Protein AF-A0A8J4CTU3-F1 (afdb_monomer_lite)

Sequence (259 aa):
MFVYSSIGSSSMHSTRTGPYVTRSFLEFQFVVDADYNRALLPLFALTTSITVGVEVAAVVLCSLMLASIMRVGKMYVSEQEEAEFMHQCHVFVSQYRPGHRPPAPVRTFAAYWAHRCEGEWSTAFRLFTIGVPCFFVNLALAGWIKFHQASTPTAASLVTCCMGIALMWNLYTHYKWGKYLLQDEAAEQDAGLRLTQPPVGLPFDWYLPQVGMLDVPLQRSLTANHAQRLSNAGRSQAPTIAHETEENGVDCSDTTDGD

Organism: NCBI:txid1737510

Secondary structure (DSSP, 8-state):
--SSTTTTTTHHHHHHHHHHHHHHHHH------TTS-TTHHHHHHHHHHHHHHHHHHHHHHHHHHHHHHHHHHTTTT-HHHHHHHHHHHHHHHHT--TTPPPPPPS--HHHHIIIIIHHHHHHHHHHHHHHHHHHHHHHHHHHHHHTTTSSSTHHHHHHHHHHHHHHHHHHHHHHHHHHHHHHHHHHHHHHHHHHTS-----TT-TTS--TT-S-TTHHHHHHHHHHHHHHHHTSS-----------------------

Foldseek 3Di:
DPPVVVVVPVVVVCVVCVVVVVVVVVVLPQPDDPPDDPVLVVVLVVLVVLLVVLVVVLVVLVVVLVVVCVVCVVVQDPVVLVVVLVVQQVVCVVVPDVPDAGDARDDDVVVVCVVPVLVSVLVSVVSVLVSLLSVLVSQLSSLCSVCVPPPDCVRSVVSNVVSVVVNVVSVVVCVVVVCVSPVVNVVVVVVLVVLLPDDDDDRPPSPRPPNDPPDPPVVCVVVVVVVVVVVVVVPDDDDDDDDDDDDDDDDDDDDDDDD

Structure (mmCIF, N/CA/C/O backbone):
data_AF-A0A8J4CTU3-F1
#
_entry.id   AF-A0A8J4CTU3-F1
#
loop_
_atom_site.group_PDB
_atom_site.id
_atom_site.type_symbol
_atom_site.label_atom_id
_atom_site.label_alt_id
_atom_site.label_comp_id
_atom_site.label_asym_id
_atom_site.label_entity_id
_atom_site.label_seq_id
_atom_site.pdbx_PDB_ins_code
_atom_site.Cartn_x
_atom_site.Cartn_y
_atom_site.Cartn_z
_atom_site.occupancy
_atom_site.B_iso_or_equiv
_atom_site.auth_seq_id
_atom_site.auth_comp_id
_atom_site.auth_asym_id
_atom_site.auth_atom_id
_atom_site.pdbx_PDB_model_num
ATOM 1 N N . MET A 1 1 ? -26.600 6.236 5.134 1.00 39.91 1 MET A N 1
ATOM 2 C CA . MET A 1 1 ? -27.396 5.662 4.020 1.00 39.91 1 MET A CA 1
ATOM 3 C C . MET A 1 1 ? -27.364 6.574 2.776 1.00 39.91 1 MET A C 1
ATOM 5 O O . MET A 1 1 ? -28.400 6.854 2.202 1.00 39.91 1 MET A O 1
ATOM 9 N N . PHE A 1 2 ? -26.177 7.032 2.342 1.00 33.25 2 PHE A N 1
ATOM 10 C CA . PHE A 1 2 ? -26.010 7.996 1.229 1.00 33.25 2 PHE A CA 1
ATOM 11 C C . PHE A 1 2 ? -25.006 7.539 0.146 1.00 33.25 2 PHE A C 1
ATOM 13 O O . PHE A 1 2 ? -24.705 8.281 -0.779 1.00 33.25 2 PHE A O 1
ATOM 20 N N . VAL A 1 3 ? -24.506 6.297 0.220 1.00 41.97 3 VAL A N 1
ATOM 21 C CA . VAL A 1 3 ? -23.444 5.789 -0.678 1.00 41.97 3 VAL A CA 1
ATOM 22 C C . VAL A 1 3 ? -23.995 5.010 -1.886 1.00 41.97 3 VAL A C 1
ATOM 24 O O . VAL A 1 3 ? -23.288 4.806 -2.864 1.00 41.97 3 VAL A O 1
ATOM 27 N N . TYR A 1 4 ? -25.280 4.637 -1.893 1.00 37.78 4 TYR A N 1
ATOM 28 C CA . TYR A 1 4 ? -25.848 3.833 -2.987 1.00 37.78 4 TYR A CA 1
ATOM 29 C C . TYR A 1 4 ? -26.397 4.647 -4.174 1.00 37.78 4 TYR A C 1
ATOM 31 O O . TYR A 1 4 ? -26.533 4.090 -5.259 1.00 37.78 4 TYR A O 1
ATOM 39 N N . SER A 1 5 ? -26.617 5.962 -4.036 1.00 39.28 5 SER A N 1
ATOM 40 C CA . SER A 1 5 ? -27.096 6.796 -5.159 1.00 39.28 5 SER A CA 1
ATOM 41 C C . SER A 1 5 ? -25.993 7.329 -6.081 1.00 39.28 5 SER A C 1
ATOM 43 O O . SER A 1 5 ? -26.305 7.807 -7.167 1.00 39.28 5 SER A O 1
ATOM 45 N N . SER A 1 6 ? -24.708 7.207 -5.720 1.00 40.47 6 SER A N 1
ATOM 46 C CA . SER A 1 6 ? -23.594 7.689 -6.565 1.00 40.47 6 SER A CA 1
ATOM 47 C C . SER A 1 6 ? -22.983 6.610 -7.479 1.00 40.47 6 SER A C 1
ATOM 49 O O . SER A 1 6 ? -22.109 6.891 -8.296 1.00 40.47 6 SER A O 1
ATOM 51 N N . ILE A 1 7 ? -23.472 5.367 -7.390 1.00 47.12 7 ILE A N 1
ATOM 52 C CA . ILE A 1 7 ? -23.058 4.255 -8.267 1.00 47.12 7 ILE A CA 1
ATOM 53 C C . ILE A 1 7 ? -23.883 4.229 -9.572 1.00 47.12 7 ILE A C 1
ATOM 55 O O . ILE A 1 7 ? -23.427 3.702 -10.584 1.00 47.12 7 ILE A O 1
ATOM 59 N N . GLY A 1 8 ? -25.060 4.868 -9.598 1.00 39.31 8 GLY A N 1
ATOM 60 C CA . GLY A 1 8 ? -25.939 4.890 -10.774 1.00 39.31 8 GLY A CA 1
ATOM 61 C C . GLY A 1 8 ? -25.514 5.856 -11.888 1.00 39.31 8 GLY A C 1
ATOM 62 O O . GLY A 1 8 ? -25.736 5.557 -13.057 1.00 39.31 8 GLY A O 1
ATOM 63 N N . SER A 1 9 ? -24.864 6.980 -11.558 1.00 40.19 9 SER A N 1
ATOM 64 C CA . SER A 1 9 ? -24.542 8.029 -12.548 1.00 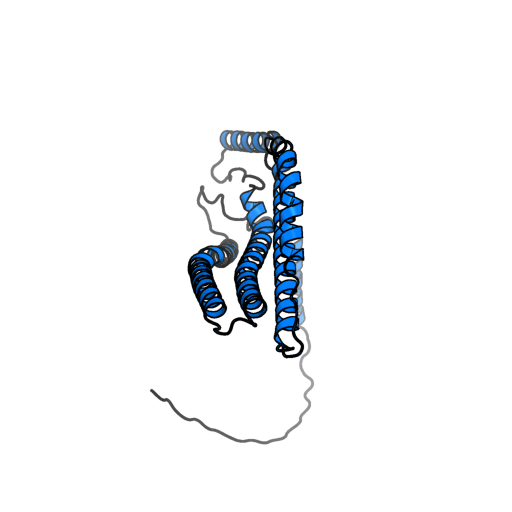40.19 9 SER A CA 1
ATOM 65 C C . SER A 1 9 ? -23.117 7.937 -13.118 1.00 40.19 9 SER A C 1
ATOM 67 O O . SER A 1 9 ? -22.860 8.363 -14.240 1.00 40.19 9 SER A O 1
ATOM 69 N N . SER A 1 10 ? -22.192 7.284 -12.407 1.00 45.03 10 SER A N 1
ATOM 70 C CA . SER A 1 10 ? -20.821 7.039 -12.895 1.00 45.03 10 SER A CA 1
ATOM 71 C C . SER A 1 10 ? -20.737 5.882 -13.903 1.00 45.03 10 SER A C 1
ATOM 73 O O . SER A 1 10 ? -19.763 5.761 -14.647 1.00 45.03 10 SER A O 1
ATOM 75 N N . SER A 1 11 ? -21.776 5.043 -13.980 1.00 45.59 11 SER A N 1
ATOM 76 C CA . SER A 1 11 ? -21.798 3.871 -14.863 1.00 45.59 11 SER A CA 1
ATOM 77 C C . SER A 1 11 ? -21.987 4.234 -16.345 1.00 45.59 11 SER A C 1
ATOM 79 O O . SER A 1 11 ? -21.526 3.504 -17.219 1.00 45.59 11 SER A O 1
ATOM 81 N N . MET A 1 12 ? -22.576 5.401 -16.651 1.00 45.34 12 MET A N 1
ATOM 82 C CA . MET A 1 12 ? -22.912 5.810 -18.027 1.00 45.34 12 MET A CA 1
ATOM 83 C C . MET A 1 12 ? -21.814 6.636 -18.731 1.00 45.34 12 MET A C 1
ATOM 85 O O . MET A 1 12 ? -21.913 6.933 -19.922 1.00 45.34 12 MET A O 1
ATOM 89 N N . HIS A 1 13 ? -20.734 6.987 -18.024 1.00 45.88 13 HIS A N 1
ATOM 90 C CA . HIS A 1 13 ? -19.495 7.514 -18.625 1.00 45.88 13 HIS A CA 1
ATOM 91 C C . HIS A 1 13 ? -18.320 6.534 -18.538 1.00 45.88 13 HIS A C 1
ATOM 93 O O . HIS A 1 13 ? -17.455 6.553 -19.413 1.00 45.88 13 HIS A O 1
ATOM 99 N N . SER A 1 14 ? -18.334 5.603 -17.579 1.00 47.44 14 SER A N 1
ATOM 100 C CA . SER A 1 14 ? -17.329 4.534 -17.482 1.00 47.44 14 SER A CA 1
ATOM 101 C C . SER A 1 14 ? -17.409 3.521 -18.642 1.00 47.44 14 SER A C 1
ATOM 103 O O . SER A 1 14 ? -16.397 2.972 -19.078 1.00 47.44 14 SER A O 1
ATOM 105 N N . THR A 1 15 ? -18.588 3.340 -19.252 1.00 52.47 15 THR A N 1
ATOM 106 C CA . THR A 1 15 ? -18.770 2.441 -20.412 1.00 52.47 15 THR A CA 1
ATOM 107 C C . THR A 1 15 ? -18.096 2.939 -21.689 1.00 52.47 15 THR A C 1
ATOM 109 O O . THR A 1 15 ? -17.874 2.150 -22.607 1.00 52.47 15 THR A O 1
ATOM 112 N N . ARG A 1 16 ? -17.757 4.232 -21.773 1.00 53.75 16 ARG A N 1
ATOM 113 C CA . ARG A 1 16 ? -17.101 4.792 -22.960 1.00 53.75 16 ARG A CA 1
ATOM 114 C C . ARG A 1 16 ? -15.584 4.788 -22.845 1.00 53.75 16 ARG A C 1
ATOM 116 O O . ARG A 1 16 ? -14.938 4.723 -23.878 1.00 53.75 16 ARG A O 1
ATOM 123 N N . THR A 1 17 ? -15.018 4.814 -21.639 1.00 53.56 17 THR A N 1
ATOM 124 C CA . THR A 1 17 ? -13.560 4.859 -21.430 1.00 53.56 17 THR A CA 1
ATOM 125 C C . THR A 1 17 ? -12.915 3.498 -21.187 1.00 53.56 17 THR A C 1
ATOM 127 O O . THR A 1 17 ? -11.755 3.312 -21.556 1.00 53.56 17 THR A O 1
ATOM 130 N N . GLY A 1 18 ? -13.671 2.525 -20.669 1.00 54.78 18 GLY A N 1
ATOM 131 C CA . GLY A 1 18 ? -13.213 1.145 -20.474 1.00 54.78 18 GLY A CA 1
ATOM 132 C C . GLY A 1 18 ? -12.531 0.489 -21.690 1.00 54.78 18 GLY A C 1
ATOM 133 O O . GLY A 1 18 ? -11.448 -0.072 -21.516 1.00 54.78 18 GLY A O 1
ATOM 134 N N . PRO A 1 19 ? -13.074 0.578 -22.925 1.00 61.19 19 PRO A N 1
ATOM 135 C CA . PRO A 1 19 ? -12.453 -0.075 -24.079 1.00 61.19 19 PRO A CA 1
ATOM 136 C C . PRO A 1 19 ? -11.172 0.615 -24.566 1.00 61.19 19 PRO A C 1
ATOM 138 O O . PRO A 1 19 ? -10.386 -0.012 -25.271 1.00 61.19 19 PRO A O 1
ATOM 141 N N . TYR A 1 20 ? -10.930 1.885 -24.218 1.00 61.38 20 TYR A N 1
ATOM 142 C CA . TYR A 1 20 ? -9.710 2.571 -24.653 1.00 61.38 20 TYR A CA 1
ATOM 143 C C . TYR A 1 20 ? -8.486 2.106 -23.864 1.00 61.38 20 TYR A C 1
ATOM 145 O O . TYR A 1 20 ? -7.424 1.955 -24.453 1.00 61.38 20 TYR A O 1
ATOM 153 N N . VAL A 1 21 ? -8.632 1.794 -22.571 1.00 56.25 21 VAL A N 1
ATOM 154 C CA . VAL A 1 21 ? -7.510 1.327 -21.735 1.00 56.25 21 VAL A CA 1
ATOM 155 C C . VAL A 1 21 ? -7.038 -0.061 -22.168 1.00 56.25 21 VAL A C 1
ATOM 157 O O . VAL A 1 21 ? -5.842 -0.279 -22.360 1.00 56.25 21 VAL A O 1
ATOM 160 N N . THR A 1 22 ? -7.966 -0.993 -22.388 1.00 57.94 22 THR A N 1
ATOM 161 C CA . THR A 1 22 ? -7.627 -2.333 -22.892 1.00 57.94 22 THR A CA 1
ATOM 162 C C . THR A 1 22 ? -7.068 -2.279 -24.310 1.00 57.94 22 THR A C 1
ATOM 164 O O . THR A 1 22 ? -6.125 -3.004 -24.620 1.00 57.94 22 THR A O 1
ATOM 167 N N . ARG A 1 23 ? -7.572 -1.374 -25.158 1.00 63.56 23 ARG A N 1
ATOM 168 C CA . ARG A 1 23 ? -7.029 -1.156 -26.503 1.00 63.56 23 ARG A CA 1
ATOM 169 C C . ARG A 1 23 ? -5.618 -0.566 -26.486 1.00 63.56 23 ARG A C 1
ATOM 171 O O . ARG A 1 23 ? -4.790 -1.029 -27.260 1.00 63.56 23 ARG A O 1
ATOM 178 N N . SER A 1 24 ? -5.311 0.374 -25.591 1.00 63.31 24 SER A N 1
ATOM 179 C CA . SER A 1 24 ? -3.948 0.903 -25.441 1.00 63.31 24 SER A CA 1
ATOM 180 C C . SER A 1 24 ? -2.958 -0.183 -25.021 1.00 63.31 24 SER A C 1
ATOM 182 O O . SER A 1 24 ? -1.854 -0.222 -25.551 1.00 63.31 24 SER A O 1
ATOM 184 N N . PHE A 1 25 ? -3.354 -1.106 -24.138 1.00 59.94 25 PHE A N 1
ATOM 185 C CA . PHE A 1 25 ? -2.521 -2.262 -23.783 1.00 59.94 25 PHE A CA 1
ATOM 186 C C . PHE A 1 25 ? -2.337 -3.246 -24.944 1.00 59.94 25 PHE A C 1
ATOM 188 O O . PHE A 1 25 ? -1.248 -3.783 -25.119 1.00 59.94 25 PHE A O 1
ATOM 195 N N . LEU A 1 26 ? -3.370 -3.461 -25.761 1.00 66.31 26 LEU A N 1
ATOM 196 C CA . LEU A 1 26 ? -3.277 -4.316 -26.949 1.00 66.31 26 LEU A CA 1
ATOM 197 C C . LEU A 1 26 ? -2.437 -3.689 -28.072 1.00 66.31 26 LEU A C 1
ATOM 199 O O . LEU A 1 26 ? -1.821 -4.423 -28.841 1.00 66.31 26 LEU A O 1
ATOM 203 N N . GLU A 1 27 ? -2.375 -2.358 -28.161 1.00 67.62 27 GLU A N 1
ATOM 204 C CA . GLU A 1 27 ? -1.497 -1.645 -29.101 1.00 67.62 27 GLU A CA 1
ATOM 205 C C . GLU A 1 27 ? -0.018 -1.658 -28.682 1.00 67.62 27 GLU A C 1
ATOM 207 O O . GLU A 1 27 ? 0.856 -1.417 -29.516 1.00 67.62 27 GLU A O 1
ATOM 212 N N . PHE A 1 28 ? 0.299 -2.044 -27.442 1.00 64.56 28 PHE A N 1
ATOM 213 C CA . PHE A 1 28 ? 1.658 -2.418 -27.033 1.00 64.56 28 PHE A CA 1
ATOM 214 C C . PHE A 1 28 ? 2.042 -3.819 -27.545 1.00 64.56 28 PHE A C 1
ATOM 216 O O . PHE A 1 28 ? 2.599 -4.637 -26.814 1.00 64.56 28 PHE A O 1
ATOM 223 N N . GLN A 1 29 ? 1.783 -4.118 -28.821 1.00 66.50 29 GLN A N 1
ATOM 224 C CA . GLN A 1 29 ? 2.404 -5.279 -29.450 1.00 66.50 29 GLN A CA 1
ATOM 225 C C . GLN A 1 29 ? 3.901 -5.010 -29.587 1.00 66.50 29 GLN A C 1
ATOM 227 O O . GLN A 1 29 ? 4.343 -4.172 -30.376 1.00 66.50 29 GLN A O 1
ATOM 232 N N . PHE A 1 30 ? 4.687 -5.702 -28.770 1.00 68.50 30 PHE A N 1
ATOM 233 C CA . PHE A 1 30 ? 6.133 -5.707 -28.889 1.00 68.50 30 PHE A CA 1
ATOM 234 C C . PHE A 1 30 ? 6.493 -6.473 -30.161 1.00 68.50 30 PHE A C 1
ATOM 236 O O . PHE A 1 30 ? 6.393 -7.697 -30.211 1.00 68.50 30 PHE A O 1
ATOM 243 N N . VAL A 1 31 ? 6.884 -5.746 -31.207 1.00 72.94 31 VAL A N 1
ATOM 244 C CA . VAL A 1 31 ? 7.556 -6.354 -32.355 1.00 72.94 31 VAL A CA 1
ATOM 245 C C . VAL A 1 31 ? 8.953 -6.729 -31.869 1.00 72.94 31 VAL A C 1
ATOM 247 O O . VAL A 1 31 ? 9.806 -5.864 -31.690 1.00 72.94 31 VAL A O 1
ATOM 250 N N . VAL A 1 32 ? 9.140 -8.005 -31.529 1.00 74.00 32 VAL A N 1
ATOM 251 C CA . VAL A 1 32 ? 10.411 -8.528 -31.017 1.00 74.00 32 VAL A CA 1
ATOM 252 C C . VAL A 1 32 ? 11.284 -8.915 -32.205 1.00 74.00 32 VAL A C 1
ATOM 254 O O . VAL A 1 32 ? 10.983 -9.881 -32.905 1.00 74.00 32 VAL A O 1
ATOM 257 N N . ASP A 1 33 ? 12.366 -8.171 -32.426 1.00 80.31 33 ASP A N 1
ATOM 258 C CA . ASP A 1 33 ? 13.394 -8.555 -33.394 1.00 80.31 33 ASP A CA 1
ATOM 259 C C . ASP A 1 33 ? 14.173 -9.790 -32.918 1.00 80.31 33 ASP A C 1
ATOM 261 O O . ASP A 1 33 ? 14.315 -10.042 -31.719 1.00 80.31 33 ASP A O 1
ATOM 265 N N . ALA A 1 34 ? 14.724 -10.553 -33.864 1.00 80.94 34 ALA A N 1
ATOM 266 C CA . ALA A 1 34 ? 15.467 -11.784 -33.580 1.00 80.94 34 ALA A CA 1
ATOM 267 C C . ALA A 1 34 ? 16.709 -11.573 -32.686 1.00 80.94 34 ALA A C 1
ATOM 269 O O . ALA A 1 34 ? 17.087 -12.486 -31.948 1.00 80.94 34 ALA A O 1
ATOM 270 N N . ASP A 1 35 ? 17.291 -10.369 -32.712 1.00 83.94 35 ASP A N 1
ATOM 271 C CA . ASP A 1 35 ? 18.483 -9.982 -31.944 1.00 83.94 35 ASP A CA 1
ATOM 272 C C . ASP A 1 35 ? 18.161 -9.398 -30.555 1.00 83.94 35 ASP A C 1
ATOM 274 O O . ASP A 1 35 ? 19.040 -8.886 -29.859 1.00 83.94 35 ASP A O 1
ATOM 278 N N . TYR A 1 36 ? 16.900 -9.463 -30.120 1.00 81.81 36 TYR A N 1
ATOM 279 C CA . TYR A 1 36 ? 16.494 -8.941 -28.820 1.00 81.81 36 TYR A CA 1
ATOM 280 C C . TYR A 1 36 ? 17.076 -9.765 -27.661 1.00 81.81 36 TYR A C 1
ATOM 282 O O . TYR A 1 36 ? 17.138 -10.999 -27.701 1.00 81.81 36 TYR A O 1
ATOM 290 N N . ASN A 1 37 ? 17.455 -9.090 -26.573 1.00 85.62 37 ASN A N 1
ATOM 291 C CA . ASN A 1 37 ? 17.941 -9.759 -25.370 1.00 85.62 37 ASN A CA 1
ATOM 292 C C . ASN A 1 37 ? 16.836 -10.642 -24.764 1.00 85.62 37 ASN A C 1
ATOM 294 O O . ASN A 1 37 ? 15.900 -10.167 -24.113 1.00 85.62 37 ASN A O 1
ATOM 298 N N . ARG A 1 38 ? 16.973 -11.957 -24.958 1.00 87.19 38 ARG A N 1
ATOM 299 C CA . ARG A 1 38 ? 15.983 -12.971 -24.565 1.00 87.19 38 ARG A CA 1
ATOM 300 C C . ARG A 1 38 ? 15.668 -12.981 -23.068 1.00 87.19 38 ARG A C 1
ATOM 302 O O . ARG A 1 38 ? 14.635 -13.522 -22.695 1.00 87.19 38 ARG A O 1
ATOM 309 N N . ALA A 1 39 ? 16.514 -12.391 -22.221 1.00 89.06 39 ALA A N 1
ATOM 310 C CA . ALA A 1 39 ? 16.295 -12.321 -20.777 1.00 89.06 39 ALA A CA 1
ATOM 311 C C . ALA A 1 39 ? 15.344 -11.186 -20.343 1.00 89.06 39 ALA A C 1
ATOM 313 O O . ALA A 1 39 ? 14.708 -11.294 -19.296 1.00 89.06 39 ALA A O 1
ATOM 314 N N . LEU A 1 40 ? 15.200 -10.117 -21.134 1.00 87.06 40 LEU A N 1
ATOM 315 C CA . LEU A 1 40 ? 14.390 -8.945 -20.764 1.00 87.06 40 LEU A CA 1
ATOM 316 C C . LEU A 1 40 ? 12.879 -9.218 -20.833 1.00 87.06 40 LEU A C 1
ATOM 318 O O . LEU A 1 40 ? 12.131 -8.777 -19.966 1.00 87.06 40 LEU A O 1
ATOM 322 N N . LEU A 1 41 ? 12.442 -10.000 -21.823 1.00 87.69 41 LEU A N 1
ATOM 323 C CA . LEU A 1 41 ? 11.047 -10.426 -21.996 1.00 87.69 41 LEU A CA 1
ATOM 324 C C . LEU A 1 41 ? 10.493 -11.240 -20.811 1.00 87.69 41 LEU A C 1
ATOM 326 O O . LEU A 1 41 ? 9.459 -10.846 -20.269 1.00 87.69 41 LEU A O 1
ATOM 330 N N . PRO A 1 42 ? 11.134 -12.344 -20.368 1.00 90.50 42 PRO A N 1
ATOM 331 C CA . PRO A 1 42 ? 10.641 -13.111 -19.229 1.00 90.50 42 PRO A CA 1
ATOM 332 C C . PRO A 1 42 ? 10.730 -12.312 -17.930 1.00 90.50 42 PRO A C 1
ATOM 334 O O . PRO A 1 42 ? 9.850 -12.448 -17.085 1.00 90.50 42 PRO A O 1
ATOM 337 N N . LEU A 1 43 ? 11.737 -11.444 -17.781 1.00 89.56 43 LEU A N 1
ATOM 338 C CA . LEU A 1 43 ? 11.858 -10.578 -16.613 1.00 89.56 43 LEU A CA 1
ATOM 339 C C . LEU A 1 43 ? 10.696 -9.580 -16.548 1.00 89.56 43 LEU A C 1
ATOM 341 O O . LEU A 1 43 ? 10.046 -9.492 -15.514 1.00 89.56 43 LEU A O 1
ATOM 345 N N . PHE A 1 44 ? 10.370 -8.913 -17.658 1.00 89.44 44 PHE A N 1
ATOM 346 C CA . PHE A 1 44 ? 9.219 -8.012 -17.749 1.00 89.44 44 PHE A CA 1
ATOM 347 C C . PHE A 1 44 ? 7.883 -8.725 -17.505 1.00 89.44 44 PHE A C 1
ATOM 349 O O . PHE A 1 44 ? 7.022 -8.213 -16.785 1.00 89.44 44 PHE A O 1
ATOM 356 N N . ALA A 1 45 ? 7.702 -9.922 -18.071 1.00 89.25 45 ALA A N 1
ATOM 357 C CA . ALA A 1 45 ? 6.503 -10.723 -17.842 1.00 89.25 45 ALA A CA 1
ATOM 358 C C . ALA A 1 45 ? 6.367 -11.124 -16.362 1.00 89.25 45 ALA A C 1
ATOM 360 O O . ALA A 1 45 ? 5.284 -11.008 -15.784 1.00 89.25 45 ALA A O 1
ATOM 361 N N . LEU A 1 46 ? 7.469 -11.536 -15.730 1.00 92.56 46 LEU A N 1
ATOM 362 C CA . LEU A 1 46 ? 7.513 -11.920 -14.321 1.00 92.56 46 LEU A CA 1
ATOM 363 C C . LEU A 1 46 ? 7.209 -10.732 -13.403 1.00 92.56 46 LEU A C 1
ATOM 365 O O . LEU A 1 46 ? 6.350 -10.842 -12.528 1.00 92.56 46 LEU A O 1
ATOM 369 N N . THR A 1 47 ? 7.844 -9.580 -13.619 1.00 89.81 47 THR A N 1
ATOM 370 C CA . THR A 1 47 ? 7.605 -8.381 -12.802 1.00 89.81 47 THR A CA 1
ATOM 371 C C . THR A 1 47 ? 6.186 -7.841 -12.987 1.00 89.81 47 THR A C 1
ATOM 373 O O . THR A 1 47 ? 5.559 -7.415 -12.012 1.00 89.81 47 THR A O 1
ATOM 376 N N . THR A 1 48 ? 5.629 -7.930 -14.199 1.00 90.62 48 THR A N 1
ATOM 377 C CA . THR A 1 48 ? 4.231 -7.568 -14.480 1.00 90.62 48 THR A CA 1
ATOM 378 C C . THR A 1 48 ? 3.269 -8.505 -13.758 1.00 90.62 48 THR A C 1
ATOM 380 O O . THR A 1 48 ? 2.356 -8.034 -13.082 1.00 90.62 48 THR A O 1
ATOM 383 N N . SER A 1 49 ? 3.503 -9.819 -13.822 1.00 91.94 49 SER A N 1
ATOM 384 C CA . SER A 1 49 ? 2.678 -10.809 -13.122 1.00 91.94 49 SER A CA 1
ATOM 385 C C . SER A 1 49 ? 2.695 -10.598 -11.609 1.00 91.94 49 SER A C 1
ATOM 387 O O . SER A 1 49 ? 1.642 -10.657 -10.978 1.00 91.94 49 SER A O 1
ATOM 389 N N . ILE A 1 50 ? 3.868 -10.331 -11.026 1.00 88.62 50 ILE A N 1
ATOM 390 C CA . ILE A 1 50 ? 3.996 -10.042 -9.592 1.00 88.62 50 ILE A CA 1
ATOM 391 C C . ILE A 1 50 ? 3.232 -8.767 -9.241 1.00 88.62 50 ILE A C 1
ATOM 393 O O . ILE A 1 50 ? 2.463 -8.765 -8.288 1.00 88.62 50 ILE A O 1
ATOM 397 N N . THR A 1 51 ? 3.395 -7.703 -10.028 1.00 90.00 51 THR A N 1
ATOM 398 C CA . THR A 1 51 ? 2.739 -6.413 -9.760 1.00 90.00 51 THR A CA 1
ATOM 399 C C . THR A 1 51 ? 1.226 -6.543 -9.814 1.00 90.00 51 THR A C 1
ATOM 401 O O . THR A 1 51 ? 0.550 -6.144 -8.875 1.00 90.00 51 THR A O 1
ATOM 404 N N . VAL A 1 52 ? 0.686 -7.169 -10.863 1.00 88.62 52 VAL A N 1
ATOM 405 C CA . VAL A 1 52 ? -0.759 -7.412 -10.974 1.00 88.62 52 VAL A CA 1
ATOM 406 C C . VAL A 1 52 ? -1.248 -8.291 -9.823 1.00 88.62 52 VAL A C 1
ATOM 408 O O . VAL A 1 52 ? -2.289 -7.999 -9.244 1.00 88.62 52 VAL A O 1
ATOM 411 N N . GLY A 1 53 ? -0.497 -9.330 -9.447 1.00 87.31 53 GLY A N 1
ATOM 412 C CA . GLY A 1 53 ? -0.841 -10.185 -8.311 1.00 87.31 53 GLY A CA 1
ATOM 413 C C . GLY A 1 53 ? -0.917 -9.419 -6.987 1.00 87.31 53 GLY A C 1
ATOM 414 O O . GLY A 1 53 ? -1.894 -9.563 -6.252 1.00 87.31 53 GLY A O 1
ATOM 415 N N . VAL A 1 54 ? 0.078 -8.574 -6.705 1.00 84.56 54 VAL A N 1
ATOM 416 C CA . VAL A 1 54 ? 0.142 -7.748 -5.487 1.00 84.56 54 VAL A CA 1
ATOM 417 C C . VAL A 1 54 ? -0.979 -6.706 -5.461 1.00 84.56 54 VAL A C 1
ATOM 419 O O . VAL A 1 54 ? -1.663 -6.580 -4.447 1.00 84.56 54 VAL A O 1
ATOM 422 N N . GLU A 1 55 ? -1.225 -6.010 -6.572 1.00 87.62 55 GLU A N 1
ATOM 423 C CA . GLU A 1 55 ? -2.291 -5.004 -6.683 1.00 87.62 55 GLU A CA 1
ATOM 424 C C . GLU A 1 55 ? -3.686 -5.629 -6.534 1.00 87.62 55 GLU A C 1
ATOM 426 O O . GLU A 1 55 ? -4.528 -5.120 -5.792 1.00 87.62 55 GLU A O 1
ATOM 431 N N . VAL A 1 56 ? -3.937 -6.779 -7.174 1.00 87.50 56 VAL A N 1
ATOM 432 C CA . VAL A 1 56 ? -5.208 -7.506 -7.026 1.00 87.50 56 VAL A CA 1
ATOM 433 C C . VAL A 1 56 ? -5.403 -7.959 -5.580 1.00 87.50 56 VAL A C 1
ATOM 435 O O . VAL A 1 56 ? -6.491 -7.778 -5.034 1.00 87.50 56 VAL A O 1
ATOM 438 N N . ALA A 1 57 ? -4.364 -8.493 -4.932 1.00 82.56 57 ALA A N 1
ATOM 439 C CA . ALA A 1 57 ? -4.434 -8.866 -3.521 1.00 82.56 57 ALA A CA 1
ATOM 440 C C . ALA A 1 57 ? -4.751 -7.653 -2.627 1.00 82.56 57 ALA A C 1
ATOM 442 O O . ALA A 1 57 ? -5.630 -7.743 -1.768 1.00 82.56 57 ALA A O 1
ATOM 443 N N . ALA A 1 58 ? -4.111 -6.504 -2.866 1.00 84.50 58 ALA A N 1
ATOM 444 C CA . ALA A 1 58 ? -4.368 -5.268 -2.129 1.00 84.50 58 ALA A CA 1
ATOM 445 C C . ALA A 1 58 ? -5.817 -4.774 -2.302 1.00 84.50 58 ALA A C 1
ATOM 447 O O . ALA A 1 58 ? -6.483 -4.450 -1.316 1.00 84.50 58 ALA A O 1
ATOM 448 N N . VAL A 1 59 ? -6.345 -4.775 -3.531 1.00 85.31 59 VAL A N 1
ATOM 449 C CA . VAL A 1 59 ? -7.739 -4.388 -3.818 1.00 85.31 59 VAL A CA 1
ATOM 450 C C . VAL A 1 59 ? -8.734 -5.340 -3.154 1.00 85.31 59 VAL A C 1
ATOM 452 O O . VAL A 1 59 ? -9.735 -4.883 -2.592 1.00 85.31 59 VAL A O 1
ATOM 455 N N . VAL A 1 60 ? -8.471 -6.650 -3.180 1.00 88.00 60 VAL A N 1
ATOM 456 C CA . VAL A 1 60 ? -9.319 -7.653 -2.519 1.00 88.00 60 VAL A CA 1
ATOM 457 C C . VAL A 1 60 ? -9.335 -7.433 -1.007 1.00 88.00 60 VAL A C 1
ATOM 459 O O . VAL A 1 60 ? -10.419 -7.348 -0.432 1.00 88.00 60 VAL A O 1
ATOM 462 N N . LEU A 1 61 ? -8.174 -7.265 -0.366 1.00 84.19 61 LEU A N 1
ATOM 463 C CA . LEU A 1 61 ? -8.087 -6.999 1.075 1.00 84.19 61 LEU A CA 1
ATOM 464 C C . LEU A 1 61 ? -8.801 -5.700 1.461 1.00 84.19 61 LEU A C 1
ATOM 466 O O . LEU A 1 61 ? -9.605 -5.689 2.392 1.00 84.19 61 LEU A O 1
ATOM 470 N N . CYS A 1 62 ? -8.587 -4.624 0.701 1.00 86.19 62 CYS A N 1
ATOM 471 C CA . CYS A 1 62 ? -9.264 -3.349 0.924 1.00 86.19 62 CYS A CA 1
ATOM 472 C C . CYS A 1 62 ? -10.791 -3.479 0.778 1.00 86.19 62 CYS A C 1
ATOM 474 O O . CYS A 1 62 ? -11.548 -2.948 1.591 1.00 86.19 62 CYS A O 1
ATOM 476 N N . SER A 1 63 ? -11.260 -4.254 -0.203 1.00 89.44 63 SER A N 1
ATOM 477 C CA . SER A 1 63 ? -12.689 -4.516 -0.410 1.00 89.44 63 SER A CA 1
ATOM 478 C C . SER A 1 63 ? -13.296 -5.353 0.716 1.00 89.44 63 SER A C 1
ATOM 480 O O . SER A 1 63 ? -14.398 -5.052 1.173 1.00 89.44 63 SER A O 1
ATOM 482 N N . LEU A 1 64 ? -12.587 -6.381 1.195 1.00 84.44 64 LEU A N 1
ATOM 483 C CA . LEU A 1 64 ? -13.015 -7.204 2.331 1.00 84.44 64 LEU A CA 1
ATOM 484 C C . LEU A 1 64 ? -13.062 -6.389 3.626 1.00 84.44 64 LEU A C 1
ATOM 486 O O . LEU A 1 64 ? -14.018 -6.519 4.391 1.00 84.44 64 LEU A O 1
ATOM 490 N N . MET A 1 65 ? -12.084 -5.508 3.839 1.00 85.62 65 MET A N 1
ATOM 491 C CA . MET A 1 65 ? -12.069 -4.573 4.958 1.00 85.62 65 MET A CA 1
ATOM 492 C C . MET A 1 65 ? -13.238 -3.586 4.867 1.00 85.62 65 MET A C 1
ATOM 494 O O . MET A 1 65 ? -13.981 -3.417 5.827 1.00 85.62 65 MET A O 1
ATOM 498 N N . LEU A 1 66 ? -13.485 -2.983 3.704 1.00 83.56 66 LEU A N 1
ATOM 499 C CA . LEU A 1 66 ? -14.636 -2.098 3.527 1.00 83.56 66 LEU A CA 1
ATOM 500 C C . LEU A 1 66 ? -15.960 -2.848 3.742 1.00 83.56 66 LEU A C 1
ATOM 502 O O . LEU A 1 66 ? -16.873 -2.323 4.377 1.00 83.56 66 LEU A O 1
ATOM 506 N N . ALA A 1 67 ? -16.068 -4.089 3.265 1.00 85.81 67 ALA A N 1
ATOM 507 C CA . ALA A 1 67 ? -17.237 -4.933 3.487 1.00 85.81 67 ALA A CA 1
ATOM 508 C C . ALA A 1 67 ? -17.426 -5.281 4.972 1.00 85.81 67 ALA A C 1
ATOM 510 O O . ALA A 1 67 ? -18.564 -5.287 5.448 1.00 85.81 67 ALA A O 1
ATOM 511 N N . SER A 1 68 ? -16.343 -5.530 5.714 1.00 84.12 68 SER A N 1
ATOM 512 C CA . SER A 1 68 ? -16.402 -5.782 7.155 1.00 84.12 68 SER A CA 1
ATOM 513 C C . SER A 1 68 ? -16.860 -4.527 7.902 1.00 84.12 68 SER A C 1
ATOM 515 O O . SER A 1 68 ? -17.838 -4.601 8.645 1.00 84.12 68 SER A O 1
ATOM 517 N N . ILE A 1 69 ? -16.283 -3.356 7.611 1.00 83.00 69 ILE A N 1
ATOM 518 C CA . ILE A 1 69 ? -16.713 -2.065 8.172 1.00 83.00 69 ILE A CA 1
ATOM 519 C C . ILE A 1 69 ? -18.179 -1.799 7.841 1.00 83.00 69 ILE A C 1
ATOM 521 O O . ILE A 1 69 ? -18.935 -1.395 8.710 1.00 83.00 69 ILE A O 1
ATOM 525 N N . MET A 1 70 ? -18.625 -2.045 6.610 1.00 84.44 70 MET A N 1
ATOM 526 C CA . MET A 1 70 ? -20.017 -1.812 6.211 1.00 84.44 70 MET A CA 1
ATOM 527 C C . MET A 1 70 ? -20.989 -2.792 6.874 1.00 84.44 70 MET A C 1
ATOM 529 O O . MET A 1 70 ? -22.124 -2.422 7.186 1.00 84.44 70 MET A O 1
ATOM 533 N N . ARG A 1 71 ? -20.576 -4.047 7.084 1.00 82.62 71 ARG A N 1
ATOM 534 C CA . ARG A 1 71 ? -21.394 -5.063 7.757 1.00 82.62 71 ARG A CA 1
ATOM 535 C C . ARG A 1 71 ? -21.529 -4.768 9.242 1.00 82.62 71 ARG A C 1
ATOM 537 O O . ARG A 1 71 ? -22.632 -4.869 9.770 1.00 82.62 71 ARG A O 1
ATOM 544 N N . VAL A 1 72 ? -20.435 -4.396 9.899 1.00 77.19 72 VAL A N 1
ATOM 545 C CA . VAL A 1 72 ? -20.439 -4.117 11.337 1.00 77.19 72 VAL A CA 1
ATOM 546 C C . VAL A 1 72 ? -20.878 -2.683 11.630 1.00 77.19 72 VAL A C 1
ATOM 548 O O . VAL A 1 72 ? -21.545 -2.450 12.620 1.00 77.19 72 VAL A O 1
ATOM 551 N N . GLY A 1 73 ? -20.652 -1.732 10.730 1.00 73.00 73 GLY A N 1
ATOM 552 C CA . GLY A 1 73 ? -21.160 -0.359 10.813 1.00 73.00 73 GLY A CA 1
ATOM 553 C C . GLY A 1 73 ? -22.687 -0.275 10.794 1.00 73.00 73 GLY A C 1
ATOM 554 O O . GLY A 1 73 ? -23.258 0.613 11.411 1.00 73.00 73 GLY A O 1
ATOM 555 N N . LYS A 1 74 ? -23.368 -1.243 10.162 1.00 69.38 74 LYS A N 1
ATOM 556 C CA . LYS A 1 74 ? -24.825 -1.414 10.310 1.00 69.38 74 LYS A CA 1
ATOM 557 C C . LYS A 1 74 ? -25.242 -1.877 11.710 1.00 69.38 74 LYS A C 1
ATOM 559 O O . LYS A 1 74 ? -26.401 -1.707 12.059 1.00 69.38 74 LYS A O 1
ATOM 564 N N . MET A 1 75 ? -24.329 -2.484 12.466 1.00 63.75 75 MET A N 1
ATOM 565 C CA . MET A 1 75 ? -24.551 -2.932 13.843 1.00 63.75 75 MET A CA 1
ATOM 566 C C . MET A 1 75 ? -24.070 -1.897 14.873 1.00 63.75 75 MET A C 1
ATOM 568 O O . MET A 1 75 ? -24.712 -1.761 15.899 1.00 63.75 75 MET A O 1
ATOM 572 N N . TYR A 1 76 ? -23.018 -1.118 14.581 1.00 59.66 76 TYR A N 1
ATOM 573 C CA . TYR A 1 76 ? -22.379 -0.183 15.525 1.00 59.66 76 TYR A CA 1
ATOM 574 C C . TYR A 1 76 ? -23.196 1.042 15.924 1.00 59.66 76 TYR A C 1
ATOM 576 O O . TYR A 1 76 ? -22.802 1.761 16.834 1.00 59.66 76 TYR A O 1
ATOM 584 N N . VAL A 1 77 ? -24.307 1.297 15.246 1.00 51.62 77 VAL A N 1
ATOM 585 C CA . VAL A 1 77 ? -25.252 2.340 15.634 1.00 51.62 77 VAL A CA 1
ATOM 586 C C . VAL A 1 77 ? -26.644 1.785 15.398 1.00 51.62 77 VAL A C 1
ATOM 588 O O . VAL A 1 77 ? -27.373 2.223 14.508 1.00 51.62 77 VAL A O 1
ATOM 591 N N . SER A 1 78 ? -27.016 0.755 16.155 1.00 62.94 78 SER A N 1
ATOM 592 C CA . SER A 1 78 ? -28.433 0.675 16.475 1.00 62.94 78 SER A CA 1
ATOM 593 C C . SER A 1 78 ? -28.684 1.770 17.513 1.00 62.94 78 SER A C 1
ATOM 595 O O . SER A 1 78 ? -28.032 1.788 18.554 1.00 62.94 78 SER A O 1
ATOM 597 N N . GLU A 1 79 ? -29.597 2.704 17.228 1.00 64.12 79 GLU A N 1
ATOM 598 C CA . GLU A 1 79 ? -30.049 3.717 18.206 1.00 64.12 79 GLU A CA 1
ATOM 599 C C . GLU A 1 79 ? -30.435 3.063 19.544 1.00 64.12 79 GLU A C 1
ATOM 601 O O . GLU A 1 79 ? -30.337 3.673 20.602 1.00 64.12 79 GLU A O 1
ATOM 606 N N . GLN A 1 80 ? -30.817 1.786 19.485 1.00 70.94 80 GLN A N 1
ATOM 607 C CA . GLN A 1 80 ? -31.123 0.935 20.617 1.00 70.94 80 GLN A CA 1
ATOM 608 C C . GLN A 1 80 ? -29.923 0.696 21.551 1.00 70.94 80 GLN A C 1
ATOM 610 O O . GLN A 1 80 ? -30.081 0.844 22.757 1.00 70.94 80 GLN A O 1
ATOM 615 N N . GLU A 1 81 ? -28.730 0.374 21.038 1.00 72.88 81 GLU A N 1
ATOM 616 C CA . GLU A 1 81 ? -27.534 0.152 21.875 1.00 72.88 81 GLU A CA 1
ATOM 617 C C . GLU A 1 81 ? -27.016 1.461 22.491 1.00 72.88 81 GLU A C 1
ATOM 619 O O . GLU A 1 81 ? -26.606 1.483 23.653 1.00 72.88 81 GLU A O 1
ATOM 624 N N . GLU A 1 82 ? -27.092 2.574 21.752 1.00 74.19 82 GLU A N 1
ATOM 625 C CA . GLU A 1 82 ? -26.774 3.900 22.295 1.00 74.19 82 GLU A CA 1
ATOM 626 C C . GLU A 1 82 ? -27.784 4.305 23.378 1.00 74.19 82 GLU A C 1
ATOM 628 O O . GLU A 1 82 ? -27.391 4.764 24.452 1.00 74.19 82 GLU A O 1
ATOM 633 N N . ALA A 1 83 ? -29.079 4.063 23.153 1.00 79.44 83 ALA A N 1
ATOM 634 C CA . ALA A 1 83 ? -30.123 4.312 24.141 1.00 79.44 83 ALA A CA 1
ATOM 635 C C . ALA A 1 83 ? -29.958 3.435 25.391 1.00 79.44 83 ALA A C 1
ATOM 637 O O . ALA A 1 83 ? -30.129 3.929 26.505 1.00 79.44 83 ALA A O 1
ATOM 638 N N . GLU A 1 84 ? -29.588 2.162 2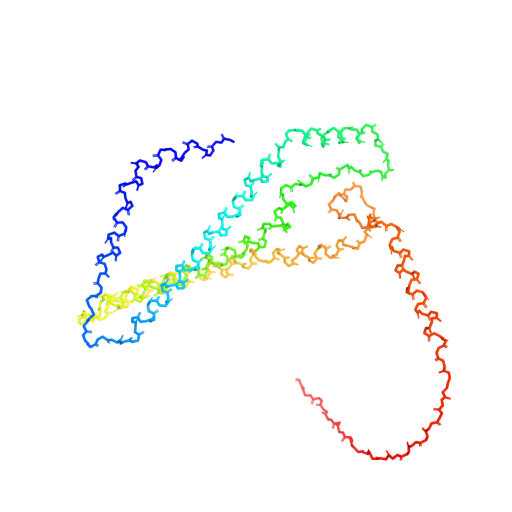5.236 1.00 82.00 84 GLU A N 1
ATOM 639 C CA . GLU A 1 84 ? -29.312 1.255 26.352 1.00 82.00 84 GLU A CA 1
ATOM 640 C C . GLU A 1 84 ? -28.082 1.695 27.148 1.00 82.00 84 GLU A C 1
ATOM 642 O O . GLU A 1 84 ? -28.131 1.723 28.380 1.00 82.00 84 GLU A O 1
ATOM 647 N N . PHE A 1 85 ? -27.009 2.121 26.480 1.00 82.12 85 PHE A N 1
ATOM 648 C CA . PHE A 1 85 ? -25.835 2.675 27.151 1.00 82.12 85 PHE A CA 1
ATOM 649 C C . PHE A 1 85 ? -26.155 3.980 27.894 1.00 82.12 85 PHE A C 1
ATOM 651 O O . PHE A 1 85 ? -25.788 4.138 29.062 1.00 82.12 85 PHE A O 1
ATOM 658 N N . MET A 1 86 ? -26.889 4.899 27.263 1.00 81.00 86 MET A N 1
ATOM 659 C CA . MET A 1 86 ? -27.330 6.150 27.887 1.00 81.00 86 MET A CA 1
ATOM 660 C C . MET A 1 86 ? -28.270 5.887 29.068 1.00 81.00 86 MET A C 1
ATOM 662 O O . MET A 1 86 ? -28.165 6.548 30.104 1.00 81.00 86 MET A O 1
ATOM 666 N N . HIS A 1 87 ? -29.139 4.879 28.964 1.00 87.25 87 HIS A N 1
ATOM 667 C CA . HIS A 1 87 ? -29.990 4.436 30.062 1.00 87.25 87 HIS A CA 1
ATOM 668 C C . HIS A 1 87 ? -29.163 3.873 31.222 1.00 87.25 87 HIS A C 1
ATOM 670 O O . HIS A 1 87 ? -29.374 4.271 32.367 1.00 87.25 87 HIS A O 1
ATOM 676 N N . GLN A 1 88 ? -28.178 3.013 30.949 1.00 85.44 88 GLN A N 1
ATOM 677 C CA . GLN A 1 88 ? -27.272 2.488 31.974 1.00 85.44 88 GLN A CA 1
ATOM 678 C C . GLN A 1 88 ? -26.465 3.604 32.646 1.00 85.44 88 GLN A C 1
ATOM 680 O O . GLN A 1 88 ? -26.329 3.599 33.869 1.00 85.44 88 GLN A O 1
ATOM 685 N N . CYS A 1 89 ? -25.982 4.592 31.885 1.00 85.12 89 CYS A N 1
ATOM 686 C CA . CYS A 1 89 ? -25.324 5.780 32.431 1.00 85.12 89 CYS A CA 1
ATOM 687 C C . CYS A 1 89 ? -26.260 6.565 33.357 1.00 85.12 89 CYS A C 1
ATOM 689 O O . CYS A 1 89 ? -25.867 6.947 34.458 1.00 85.12 89 CYS A O 1
ATOM 691 N N . HIS A 1 90 ? -27.513 6.769 32.947 1.00 88.81 90 HIS A N 1
ATOM 692 C CA . HIS A 1 90 ? -28.502 7.476 33.755 1.00 88.81 90 HIS A CA 1
ATOM 693 C C . HIS A 1 90 ? -28.828 6.723 35.055 1.00 88.81 90 HIS A C 1
ATOM 695 O O . HIS A 1 90 ? -28.835 7.314 36.138 1.00 88.81 90 HIS A O 1
ATOM 701 N N . VAL A 1 91 ? -29.045 5.405 34.973 1.00 91.56 91 VAL A N 1
ATOM 702 C CA . VAL A 1 91 ? -29.264 4.544 36.146 1.00 91.56 91 VAL A CA 1
ATOM 703 C C . VAL A 1 91 ? -28.055 4.603 37.076 1.00 91.56 91 VAL A C 1
ATOM 705 O O . VAL A 1 91 ? -28.224 4.810 38.278 1.00 91.56 91 VAL A O 1
ATOM 708 N N . PHE A 1 92 ? -26.843 4.518 36.530 1.00 89.62 92 PHE A N 1
ATOM 709 C CA . PHE A 1 92 ? -25.609 4.615 37.298 1.00 89.62 92 PHE A CA 1
ATOM 710 C C . PHE A 1 92 ? -25.488 5.942 38.054 1.00 89.62 92 PHE A C 1
ATOM 712 O O . PHE A 1 92 ? -25.211 5.925 39.250 1.00 89.62 92 PHE A O 1
ATOM 719 N N . VAL A 1 93 ? -25.743 7.078 37.398 1.00 89.06 93 VAL A N 1
ATOM 720 C CA . VAL A 1 93 ? -25.714 8.403 38.045 1.00 89.06 93 VAL A CA 1
ATOM 721 C C . VAL A 1 93 ? -26.745 8.481 39.171 1.00 89.06 93 VAL A C 1
ATOM 723 O O . VAL A 1 93 ? -26.431 8.962 40.259 1.00 89.06 93 VAL A O 1
ATOM 726 N N . SER A 1 94 ? -27.955 7.958 38.947 1.00 90.88 94 SER A N 1
ATOM 727 C CA . SER A 1 94 ? -29.020 7.969 39.958 1.00 90.88 94 SER A CA 1
ATOM 728 C C . SER A 1 94 ? -28.743 7.057 41.162 1.00 90.88 94 SER A C 1
ATOM 730 O O . SER A 1 94 ? -29.235 7.317 42.258 1.00 90.88 94 SER A O 1
ATOM 732 N N . GLN A 1 95 ? -27.946 6.003 40.973 1.00 91.75 95 GLN A N 1
ATOM 733 C CA . GLN A 1 95 ? -27.623 5.000 41.993 1.00 91.75 95 GLN A CA 1
ATOM 734 C C . GLN A 1 95 ? -26.157 5.063 42.440 1.00 91.75 95 GLN A C 1
ATOM 736 O O . GLN A 1 95 ? -25.654 4.115 43.049 1.00 91.75 95 GLN A O 1
ATOM 741 N N . TYR A 1 96 ? -25.460 6.161 42.139 1.00 87.62 96 TYR A N 1
ATOM 742 C CA . TYR A 1 96 ? -24.028 6.254 42.371 1.00 87.62 96 TYR A CA 1
ATOM 743 C C . TYR A 1 96 ? -23.697 6.087 43.855 1.00 87.62 96 TYR A C 1
ATOM 745 O O . TYR A 1 96 ? -24.211 6.789 44.728 1.00 87.62 96 TYR A O 1
ATOM 753 N N . ARG A 1 97 ? -22.783 5.157 44.133 1.00 84.38 97 ARG A N 1
ATOM 754 C CA . ARG A 1 97 ? -22.154 4.990 45.439 1.00 84.38 97 ARG A CA 1
ATOM 755 C C . ARG A 1 97 ? -20.646 5.137 45.283 1.00 84.38 97 ARG A C 1
ATOM 757 O O . ARG A 1 97 ? -20.101 4.622 44.305 1.00 84.38 97 ARG A O 1
ATOM 764 N N . PRO A 1 98 ? -19.957 5.776 46.243 1.00 84.75 98 PRO A N 1
ATOM 765 C CA . PRO A 1 98 ? -18.500 5.800 46.255 1.00 84.75 98 PRO A CA 1
ATOM 766 C C . PRO A 1 98 ? -17.938 4.377 46.107 1.00 84.75 98 PRO A C 1
ATOM 768 O O . PRO A 1 98 ? -18.260 3.498 46.904 1.00 84.75 98 PRO A O 1
ATOM 771 N N . GLY A 1 99 ? -17.152 4.144 45.052 1.00 78.88 99 GLY A N 1
ATOM 772 C CA . GLY A 1 99 ? -16.571 2.836 44.716 1.00 78.88 99 GLY A CA 1
ATOM 773 C C . GLY A 1 99 ? -17.256 2.071 43.574 1.00 78.88 99 GLY A C 1
ATOM 774 O O . GLY A 1 99 ? -16.659 1.136 43.046 1.00 78.88 99 GLY A O 1
ATOM 775 N N . HIS A 1 100 ? -18.458 2.467 43.138 1.00 74.56 100 HIS A N 1
ATOM 776 C CA . HIS A 1 100 ? -19.069 1.919 41.922 1.00 74.56 100 HIS A CA 1
ATOM 777 C C . HIS A 1 100 ? -18.424 2.526 40.664 1.00 74.56 100 HIS A C 1
ATOM 779 O O . HIS A 1 100 ? -18.178 3.731 40.607 1.00 74.56 100 HIS A O 1
ATOM 785 N N . ARG A 1 101 ? -18.165 1.697 39.642 1.00 70.88 101 ARG A N 1
ATOM 786 C CA . ARG A 1 101 ? -17.633 2.139 38.340 1.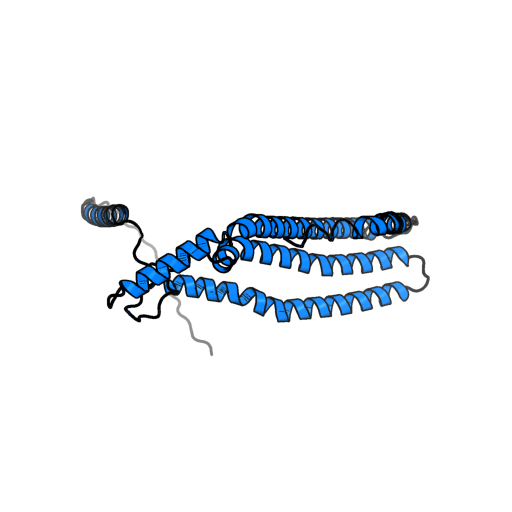00 70.88 101 ARG A CA 1
ATOM 787 C C . ARG A 1 101 ? -18.756 2.355 37.325 1.00 70.88 101 ARG A C 1
ATOM 789 O O . ARG A 1 101 ? -19.675 1.532 37.297 1.00 70.88 101 ARG A O 1
ATOM 796 N N . PRO A 1 102 ? -18.681 3.418 36.504 1.00 77.69 102 PRO A N 1
ATOM 797 C CA . PRO A 1 102 ? -19.670 3.658 35.464 1.00 77.69 102 PRO A CA 1
ATOM 798 C C . PRO A 1 102 ? -19.700 2.488 34.473 1.00 77.69 102 PRO A C 1
ATOM 800 O O . PRO A 1 102 ? -18.672 1.828 34.280 1.00 77.69 102 PRO A O 1
ATOM 803 N N . PRO A 1 103 ? -20.860 2.215 33.851 1.00 75.88 103 PRO A N 1
ATOM 804 C CA . PRO A 1 103 ? -20.942 1.243 32.770 1.00 75.88 103 PRO A CA 1
ATOM 805 C C . PRO A 1 103 ? -19.952 1.643 31.672 1.00 75.88 103 PRO A C 1
ATOM 807 O O . PRO A 1 103 ? -19.936 2.788 31.222 1.00 75.88 103 PRO A O 1
ATOM 810 N N . ALA A 1 104 ? -19.083 0.713 31.281 1.00 68.94 104 ALA A N 1
ATOM 811 C CA . ALA A 1 104 ? -18.152 0.936 30.185 1.00 68.94 104 ALA A CA 1
ATOM 812 C C . ALA A 1 104 ? -18.907 0.801 28.853 1.00 68.94 104 ALA A C 1
ATOM 814 O O . ALA A 1 104 ? -19.729 -0.111 28.724 1.00 68.94 104 ALA A O 1
ATOM 815 N N . PRO A 1 105 ? -18.649 1.667 27.859 1.00 63.69 105 PRO A N 1
ATOM 816 C CA . PRO A 1 105 ? -19.285 1.549 26.554 1.00 63.69 105 PRO A CA 1
ATOM 817 C C . PRO A 1 105 ? -18.931 0.195 25.929 1.00 63.69 105 PRO A C 1
ATOM 819 O O . PRO A 1 105 ? -17.758 -0.135 25.730 1.00 63.69 105 PRO A O 1
ATOM 822 N N . VAL A 1 106 ? -19.949 -0.619 25.648 1.00 60.38 106 VAL A N 1
ATOM 823 C CA . VAL A 1 106 ? -19.761 -1.951 25.069 1.00 60.38 106 VAL A CA 1
ATOM 824 C C . VAL A 1 106 ? -19.424 -1.781 23.587 1.00 60.38 106 VAL A C 1
ATOM 826 O O . VAL A 1 106 ? -20.237 -1.289 22.819 1.00 60.38 106 VAL A O 1
ATOM 829 N N . ARG A 1 107 ? -18.201 -2.173 23.201 1.00 60.78 107 ARG A N 1
ATOM 830 C CA . ARG A 1 107 ? -17.663 -2.175 21.824 1.00 60.78 107 ARG A CA 1
ATOM 831 C C . ARG A 1 107 ? -17.896 -0.873 21.050 1.00 60.78 107 ARG A C 1
ATOM 833 O O . ARG A 1 107 ? -18.721 -0.798 20.148 1.00 60.78 107 ARG A O 1
ATOM 840 N N . THR A 1 108 ? -17.051 0.119 21.300 1.00 68.06 108 THR A N 1
ATOM 841 C CA . THR A 1 108 ? -16.867 1.198 20.326 1.00 68.06 108 THR A CA 1
ATOM 842 C C . THR A 1 108 ? -16.284 0.624 19.031 1.00 68.06 108 THR A C 1
ATOM 844 O O . THR A 1 108 ? -15.503 -0.334 19.052 1.00 68.06 108 THR A O 1
ATOM 847 N N . PHE A 1 109 ? -16.642 1.217 17.890 1.00 69.50 109 PHE A N 1
ATOM 848 C CA . PHE A 1 109 ? -16.030 0.893 16.597 1.00 69.50 109 PHE A CA 1
ATOM 849 C C . PHE A 1 109 ? -14.494 0.877 16.684 1.00 69.50 109 PHE A C 1
ATOM 851 O O . PHE A 1 109 ? -13.867 -0.005 16.109 1.00 69.50 109 PHE A O 1
ATOM 858 N N . ALA A 1 110 ? -13.907 1.780 17.479 1.00 68.38 110 ALA A N 1
ATOM 859 C CA . ALA A 1 110 ? -12.471 1.849 17.736 1.00 68.38 110 ALA A CA 1
ATOM 860 C C . ALA A 1 110 ? -11.897 0.548 18.328 1.00 68.38 110 ALA A C 1
ATOM 862 O O . ALA A 1 110 ? -10.914 0.031 17.812 1.00 68.38 110 ALA A O 1
ATOM 863 N N . ALA A 1 111 ? -12.538 -0.046 19.342 1.00 72.00 111 ALA A N 1
ATOM 864 C CA . ALA A 1 111 ? -12.057 -1.294 19.944 1.00 72.00 111 ALA A CA 1
ATOM 865 C C . ALA A 1 111 ? -12.143 -2.490 18.977 1.00 72.00 111 ALA A C 1
ATOM 867 O O . ALA A 1 111 ? -11.304 -3.390 18.996 1.00 72.00 111 ALA A O 1
ATOM 868 N N . TYR A 1 112 ? -13.159 -2.512 18.111 1.00 75.88 112 TYR A N 1
ATOM 869 C CA . TYR A 1 112 ? -13.279 -3.543 17.079 1.00 75.88 112 TYR A CA 1
ATOM 870 C C . TYR A 1 112 ? -12.298 -3.345 15.929 1.00 75.88 112 TYR A C 1
ATOM 872 O O . TYR A 1 112 ? -11.728 -4.322 15.437 1.00 75.88 112 TYR A O 1
ATOM 880 N N . TRP A 1 113 ? -12.101 -2.093 15.518 1.00 79.75 113 TRP A N 1
ATOM 881 C CA . TRP A 1 113 ? -11.093 -1.712 14.544 1.00 79.75 113 TRP A CA 1
ATOM 882 C C . TRP A 1 113 ? -9.716 -2.190 15.001 1.00 79.75 113 TRP A C 1
ATOM 884 O O . TRP A 1 113 ? -9.115 -3.003 14.297 1.00 79.75 113 TRP A O 1
ATOM 894 N N . ALA A 1 114 ? -9.315 -1.812 16.217 1.00 79.50 114 ALA A N 1
ATOM 895 C CA . ALA A 1 114 ? -8.033 -2.178 16.808 1.00 79.50 114 ALA A CA 1
ATOM 896 C C . ALA A 1 114 ? -7.823 -3.696 16.867 1.00 79.50 114 ALA A C 1
ATOM 898 O O . ALA A 1 114 ? -6.786 -4.218 16.470 1.00 79.50 114 ALA A O 1
ATOM 899 N N . HIS A 1 115 ? -8.840 -4.454 17.288 1.00 77.56 115 HIS A N 1
ATOM 900 C CA . HIS A 1 115 ? -8.689 -5.902 17.429 1.00 77.56 115 HIS A CA 1
ATOM 901 C C . HIS A 1 115 ? -8.687 -6.657 16.084 1.00 77.56 115 HIS A C 1
ATOM 903 O O . HIS A 1 115 ? -8.091 -7.731 15.981 1.00 77.56 115 HIS A O 1
ATOM 909 N N . ARG A 1 116 ? -9.448 -6.212 15.076 1.00 78.81 116 ARG A N 1
ATOM 910 C CA . ARG A 1 116 ? -9.739 -7.040 13.883 1.00 78.81 116 ARG A CA 1
ATOM 911 C C . ARG A 1 116 ? -9.342 -6.425 12.556 1.00 78.81 116 ARG A C 1
ATOM 913 O O . ARG A 1 116 ? -9.048 -7.177 11.635 1.00 78.81 116 ARG A O 1
ATOM 920 N N . CYS A 1 117 ? -9.421 -5.109 12.426 1.00 81.31 117 CYS A N 1
ATOM 921 C CA . CYS A 1 117 ? -9.221 -4.436 11.147 1.00 81.31 117 CYS A CA 1
ATOM 922 C C . CYS A 1 117 ? -7.812 -3.862 11.023 1.00 81.31 117 CYS A C 1
ATOM 924 O O . CYS A 1 117 ? -7.284 -3.850 9.920 1.00 81.31 117 CYS A O 1
ATOM 926 N N . GLU A 1 118 ? -7.198 -3.445 12.128 1.00 83.38 118 GLU A N 1
ATOM 927 C CA . GLU A 1 118 ? -5.904 -2.757 12.153 1.00 83.38 118 GLU A CA 1
ATOM 928 C C . GLU A 1 118 ? -4.774 -3.578 11.513 1.00 83.38 118 GLU A C 1
ATOM 930 O O . GLU A 1 118 ? -4.164 -3.137 10.540 1.00 83.38 118 GLU A O 1
ATOM 935 N N . GLY A 1 119 ? -4.566 -4.822 11.958 1.00 83.88 119 GLY A N 1
ATOM 936 C CA . GLY A 1 119 ? -3.500 -5.677 11.416 1.00 83.88 119 GLY A CA 1
ATOM 937 C C . GLY A 1 119 ? -3.694 -6.050 9.937 1.00 83.88 119 GLY A C 1
ATOM 938 O O . GLY A 1 119 ? -2.748 -6.033 9.142 1.00 83.88 119 GLY A O 1
ATOM 939 N N . GLU A 1 120 ? -4.934 -6.337 9.536 1.00 85.75 120 GLU A N 1
ATOM 940 C CA . GLU A 1 120 ? -5.283 -6.627 8.138 1.00 85.75 120 GLU A CA 1
ATOM 941 C C . GLU A 1 120 ? -5.122 -5.379 7.255 1.00 85.75 120 GLU A C 1
ATOM 943 O O . GLU A 1 120 ? -4.611 -5.459 6.136 1.00 85.75 120 GLU A O 1
ATOM 948 N N . TRP A 1 121 ? -5.494 -4.207 7.775 1.00 86.38 121 TRP A N 1
ATOM 949 C CA . TRP A 1 121 ? -5.313 -2.921 7.111 1.00 86.38 121 TRP A CA 1
ATOM 950 C C . TRP A 1 121 ? -3.834 -2.585 6.923 1.00 86.38 121 TRP A C 1
ATOM 952 O O . TRP A 1 121 ? -3.431 -2.241 5.812 1.00 86.38 121 TRP A O 1
ATOM 962 N N . SER A 1 122 ? -3.015 -2.746 7.964 1.00 86.81 122 SER A N 1
ATOM 963 C CA . SER A 1 122 ? -1.562 -2.546 7.909 1.00 86.81 122 SER A CA 1
ATOM 964 C C . SER A 1 122 ? -0.930 -3.450 6.847 1.00 86.81 122 SER A C 1
ATOM 966 O O . SER A 1 122 ? -0.127 -3.002 6.024 1.00 86.81 122 SER A O 1
ATOM 968 N N . THR A 1 123 ? -1.365 -4.710 6.772 1.00 84.25 123 THR A N 1
ATOM 969 C CA . THR A 1 123 ? -0.915 -5.660 5.743 1.00 84.25 123 THR A CA 1
ATOM 970 C C . THR A 1 123 ? -1.336 -5.228 4.337 1.00 84.25 123 THR A C 1
ATOM 972 O O . THR A 1 123 ? -0.505 -5.206 3.425 1.00 84.25 123 THR A O 1
ATOM 975 N N . ALA A 1 124 ? -2.595 -4.826 4.151 1.00 84.31 124 ALA A N 1
ATOM 976 C CA . ALA A 1 124 ? -3.092 -4.320 2.873 1.00 84.31 124 ALA A CA 1
ATOM 977 C C . ALA A 1 124 ? -2.345 -3.050 2.431 1.00 84.31 124 ALA A C 1
ATOM 979 O O . ALA A 1 124 ? -1.964 -2.921 1.267 1.00 84.31 124 ALA A O 1
ATOM 980 N N . PHE A 1 125 ? -2.070 -2.142 3.368 1.00 84.00 125 PHE A N 1
ATOM 981 C CA . PHE A 1 125 ? -1.313 -0.921 3.123 1.00 84.00 125 PHE A CA 1
ATOM 982 C C . PHE A 1 125 ? 0.140 -1.216 2.731 1.00 84.00 125 PHE A C 1
ATOM 984 O O . PHE A 1 125 ? 0.668 -0.587 1.810 1.00 84.00 125 PHE A O 1
ATOM 991 N N . ARG A 1 126 ? 0.784 -2.207 3.363 1.00 84.88 126 ARG A N 1
ATOM 992 C CA . ARG A 1 126 ? 2.125 -2.676 2.975 1.00 84.88 126 ARG A CA 1
ATOM 993 C C . ARG A 1 126 ? 2.128 -3.278 1.574 1.00 84.88 126 ARG A C 1
ATOM 995 O O . ARG A 1 126 ? 3.006 -2.937 0.788 1.00 84.88 126 ARG A O 1
ATOM 1002 N N . LEU A 1 127 ? 1.150 -4.120 1.238 1.00 83.25 127 LEU A N 1
ATOM 1003 C CA . LEU A 1 127 ? 1.027 -4.700 -0.105 1.00 83.25 127 LEU A CA 1
ATOM 1004 C C . LEU A 1 127 ? 0.835 -3.618 -1.170 1.00 83.25 127 LEU A C 1
ATOM 1006 O O . LEU A 1 127 ? 1.550 -3.619 -2.167 1.00 83.25 127 LEU A O 1
ATOM 1010 N N . PHE A 1 128 ? -0.047 -2.650 -0.922 1.00 84.50 128 PHE A N 1
ATOM 1011 C CA . PHE A 1 128 ? -0.240 -1.502 -1.810 1.00 84.50 128 PHE A CA 1
ATOM 1012 C C . PHE A 1 128 ? 1.046 -0.677 -1.969 1.00 84.50 128 PHE A C 1
ATOM 1014 O O . PHE A 1 128 ? 1.459 -0.341 -3.076 1.00 84.50 128 PHE A O 1
ATOM 1021 N N . THR A 1 129 ? 1.739 -0.416 -0.860 1.00 87.38 129 THR A N 1
ATOM 1022 C CA . THR A 1 129 ? 3.017 0.306 -0.852 1.00 87.38 129 THR A CA 1
ATOM 1023 C C . THR A 1 129 ? 4.108 -0.428 -1.635 1.00 87.38 129 THR A C 1
ATOM 1025 O O . THR A 1 129 ? 4.937 0.225 -2.257 1.00 87.38 129 THR A O 1
ATOM 1028 N N . ILE A 1 130 ? 4.123 -1.765 -1.623 1.00 87.62 130 ILE A N 1
ATOM 1029 C CA . ILE A 1 130 ? 5.067 -2.588 -2.400 1.00 87.62 130 ILE A CA 1
ATOM 1030 C C . ILE A 1 130 ? 4.666 -2.650 -3.884 1.00 87.62 130 ILE A C 1
ATOM 1032 O O . ILE A 1 130 ? 5.540 -2.717 -4.748 1.00 87.62 130 ILE A O 1
ATOM 1036 N N . GLY A 1 131 ? 3.372 -2.578 -4.203 1.00 86.62 131 GLY A N 1
ATOM 1037 C CA . GLY A 1 131 ? 2.875 -2.556 -5.583 1.00 86.62 131 GLY A CA 1
ATOM 1038 C C . GLY A 1 131 ? 3.392 -1.359 -6.389 1.00 86.62 131 GLY A C 1
ATOM 1039 O O . GLY A 1 131 ? 3.888 -1.525 -7.506 1.00 86.62 131 GLY A O 1
ATOM 1040 N N . VAL A 1 132 ? 3.407 -0.169 -5.781 1.00 88.12 132 VAL A N 1
ATOM 1041 C CA . VAL A 1 132 ? 3.873 1.086 -6.402 1.00 88.12 132 VAL A CA 1
ATOM 1042 C C . VAL A 1 132 ? 5.311 1.016 -6.966 1.00 88.12 132 VAL A C 1
ATOM 1044 O O . VAL A 1 132 ? 5.499 1.321 -8.148 1.00 88.12 132 VAL A O 1
ATOM 1047 N N . PRO A 1 133 ? 6.355 0.613 -6.213 1.00 88.94 133 PRO A N 1
ATOM 1048 C CA . PRO A 1 133 ? 7.703 0.471 -6.758 1.00 88.94 133 PRO A CA 1
ATOM 1049 C C . PRO A 1 133 ? 7.801 -0.645 -7.803 1.00 88.94 133 PRO A C 1
ATOM 1051 O O . PRO A 1 133 ? 8.496 -0.463 -8.804 1.00 88.94 133 PRO A O 1
ATOM 1054 N N . CYS A 1 134 ? 7.081 -1.761 -7.640 1.00 87.12 134 CYS A N 1
ATOM 1055 C CA . CYS A 1 134 ? 7.030 -2.809 -8.664 1.00 87.12 134 CYS A CA 1
ATOM 1056 C C . CYS A 1 134 ? 6.440 -2.285 -9.988 1.00 87.12 134 CYS A C 1
ATOM 1058 O O . CYS A 1 134 ? 6.962 -2.583 -11.066 1.00 87.12 134 CYS A O 1
ATOM 1060 N N . PHE A 1 135 ? 5.423 -1.425 -9.917 1.00 87.44 135 PHE A N 1
ATOM 1061 C CA . PHE A 1 135 ? 4.858 -0.742 -11.077 1.00 87.44 135 PHE A CA 1
ATOM 1062 C C . PHE A 1 135 ? 5.862 0.204 -11.754 1.00 87.44 135 PHE A C 1
ATOM 1064 O O . PHE A 1 135 ? 6.000 0.169 -12.979 1.00 87.44 135 PHE A O 1
ATOM 1071 N N . PHE A 1 136 ? 6.626 0.991 -10.990 1.00 90.81 136 PHE A N 1
ATOM 1072 C CA . PHE A 1 136 ? 7.678 1.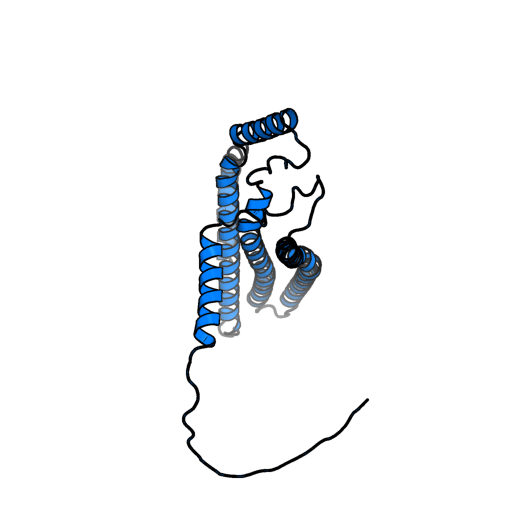846 -11.557 1.00 90.81 136 PHE A CA 1
ATOM 1073 C C . PHE A 1 136 ? 8.7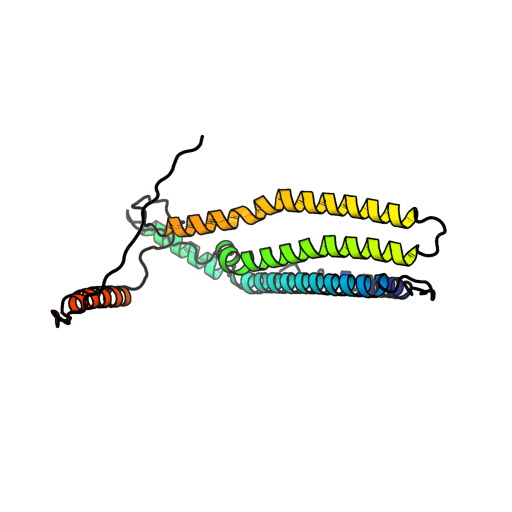73 1.044 -12.272 1.00 90.81 136 PHE A C 1
ATOM 1075 O O . PHE A 1 136 ? 9.214 1.438 -13.355 1.00 90.81 136 PHE A O 1
ATOM 1082 N N . VAL A 1 137 ? 9.176 -0.101 -11.714 1.00 89.50 137 VAL A N 1
ATOM 1083 C CA . VAL A 1 137 ? 10.129 -1.015 -12.362 1.00 89.50 137 VAL A CA 1
ATOM 1084 C C . VAL A 1 137 ? 9.555 -1.561 -13.672 1.00 89.50 137 VAL A C 1
ATOM 1086 O O . VAL A 1 137 ? 10.255 -1.559 -14.684 1.00 89.50 137 VAL A O 1
ATOM 1089 N N . ASN A 1 138 ? 8.277 -1.950 -13.700 1.00 90.38 138 ASN A N 1
ATOM 1090 C CA . ASN A 1 138 ? 7.619 -2.382 -14.937 1.00 90.38 138 ASN A CA 1
ATOM 1091 C C . ASN A 1 138 ? 7.592 -1.290 -16.004 1.00 90.38 138 ASN A C 1
ATOM 1093 O O . ASN A 1 138 ? 7.859 -1.584 -17.166 1.00 90.38 138 ASN A O 1
ATOM 1097 N N . LEU A 1 139 ? 7.297 -0.041 -15.634 1.00 88.31 139 LEU A N 1
ATOM 1098 C CA . LEU A 1 139 ? 7.309 1.076 -16.581 1.00 88.31 139 LEU A CA 1
ATOM 1099 C C . LEU A 1 139 ? 8.712 1.355 -17.126 1.00 88.31 139 LEU A C 1
ATOM 1101 O O . LEU A 1 139 ? 8.861 1.616 -18.321 1.00 88.31 139 LEU A O 1
ATOM 1105 N N . ALA A 1 140 ? 9.743 1.260 -16.282 1.00 92.12 140 ALA A N 1
ATOM 1106 C CA . ALA A 1 140 ? 11.124 1.386 -16.729 1.00 92.12 140 ALA A CA 1
ATOM 1107 C C . ALA A 1 140 ? 11.476 0.277 -17.735 1.00 92.12 140 ALA A C 1
ATOM 1109 O O . ALA A 1 140 ? 11.935 0.575 -18.838 1.00 92.12 140 ALA A O 1
ATOM 1110 N N . LEU A 1 141 ? 11.190 -0.988 -17.406 1.00 90.31 141 LEU A N 1
ATOM 1111 C CA . LEU A 1 141 ? 11.415 -2.139 -18.291 1.00 90.31 141 LEU A CA 1
ATOM 1112 C C . LEU A 1 141 ? 10.635 -2.026 -19.605 1.00 90.31 141 LEU A C 1
ATOM 1114 O O . LEU A 1 141 ? 11.199 -2.259 -20.671 1.00 90.31 141 LEU A O 1
ATOM 1118 N N . ALA A 1 142 ? 9.371 -1.605 -19.551 1.00 88.94 142 ALA A N 1
ATOM 1119 C CA . ALA A 1 142 ? 8.564 -1.349 -20.739 1.00 88.94 142 ALA A CA 1
ATOM 1120 C C . ALA A 1 142 ? 9.204 -0.281 -21.637 1.00 88.94 142 ALA A C 1
ATOM 1122 O O . ALA A 1 142 ? 9.225 -0.443 -22.857 1.00 88.94 142 ALA A O 1
ATOM 1123 N N . GLY A 1 143 ? 9.781 0.773 -21.050 1.00 89.00 143 GLY A N 1
ATOM 1124 C CA . GLY A 1 143 ? 10.563 1.777 -21.772 1.00 89.00 143 GLY A CA 1
ATOM 1125 C C . GLY A 1 143 ? 11.777 1.175 -22.485 1.00 89.00 143 GLY A C 1
ATOM 1126 O O . GLY A 1 143 ? 11.987 1.442 -23.668 1.00 89.00 143 GLY A O 1
ATOM 1127 N N . TRP A 1 144 ? 12.534 0.307 -21.810 1.00 90.19 144 TRP A N 1
ATOM 1128 C CA . TRP A 1 144 ? 13.679 -0.395 -22.407 1.00 90.19 144 TRP A CA 1
ATOM 1129 C C . TRP A 1 144 ? 13.282 -1.329 -23.551 1.00 90.19 144 TRP A C 1
ATOM 1131 O O . TRP A 1 144 ? 13.999 -1.409 -24.546 1.00 90.19 144 TRP A O 1
ATOM 1141 N N . ILE A 1 145 ? 12.134 -2.003 -23.450 1.00 88.38 145 ILE A N 1
ATOM 1142 C CA . ILE A 1 145 ? 11.609 -2.824 -24.548 1.00 88.38 145 ILE A CA 1
ATOM 1143 C C . ILE A 1 145 ? 11.163 -1.926 -25.710 1.00 88.38 145 ILE A C 1
ATOM 1145 O O . ILE A 1 145 ? 11.517 -2.176 -26.861 1.00 88.38 145 ILE A O 1
ATOM 1149 N N . LYS A 1 146 ? 10.420 -0.853 -25.419 1.00 86.94 146 LYS A N 1
ATOM 1150 C CA . LYS A 1 146 ? 9.820 0.028 -26.430 1.00 86.94 146 LYS A CA 1
ATOM 1151 C C . LYS A 1 146 ? 10.855 0.806 -27.244 1.00 86.94 146 LYS A C 1
ATOM 1153 O O . LYS A 1 146 ? 10.657 0.990 -28.441 1.00 86.94 146 LYS A O 1
ATOM 1158 N N . PHE A 1 147 ? 11.935 1.263 -26.613 1.00 88.50 147 PHE A N 1
ATOM 1159 C CA . PHE A 1 147 ? 12.971 2.085 -27.249 1.00 88.50 147 PHE A CA 1
ATOM 1160 C C . PHE A 1 147 ? 14.223 1.295 -27.654 1.00 88.50 147 PHE A C 1
ATOM 1162 O O . PHE A 1 147 ? 15.244 1.903 -27.958 1.00 88.50 147 PHE A O 1
ATOM 1169 N N . HIS A 1 148 ? 14.159 -0.039 -27.707 1.00 85.56 148 HIS A N 1
ATOM 1170 C CA . HIS A 1 148 ? 15.318 -0.872 -28.045 1.00 85.56 148 HIS A CA 1
ATOM 1171 C C . HIS A 1 148 ? 15.903 -0.579 -29.438 1.00 85.56 148 HIS A C 1
ATOM 1173 O O . HIS A 1 148 ? 17.111 -0.647 -29.627 1.00 85.56 148 HIS A O 1
ATOM 1179 N N . GLN A 1 149 ? 15.057 -0.234 -30.415 1.00 83.62 149 GLN A N 1
ATOM 1180 C CA . GLN A 1 149 ? 15.490 0.073 -31.786 1.00 83.62 149 GLN A CA 1
ATOM 1181 C C . GLN A 1 149 ? 16.024 1.505 -31.962 1.00 83.62 149 GLN A C 1
ATOM 1183 O O . GLN A 1 149 ? 16.564 1.835 -33.018 1.00 83.62 149 GLN A O 1
ATOM 1188 N N . ALA A 1 150 ? 15.858 2.384 -30.969 1.00 84.81 150 ALA A N 1
ATOM 1189 C CA . ALA A 1 150 ? 16.357 3.747 -31.079 1.00 84.81 150 ALA A CA 1
ATOM 1190 C C . ALA A 1 150 ? 17.892 3.736 -31.057 1.00 84.81 150 ALA A C 1
ATOM 1192 O O . ALA A 1 150 ? 18.501 3.159 -30.159 1.00 84.81 150 ALA A O 1
ATOM 1193 N N . SER A 1 151 ? 18.528 4.416 -32.018 1.00 84.38 151 SER A N 1
ATOM 1194 C CA . SER A 1 151 ? 19.996 4.466 -32.125 1.00 84.38 151 SER A CA 1
ATOM 1195 C C . SER A 1 151 ? 20.677 5.062 -30.888 1.00 84.38 151 SER A C 1
ATOM 1197 O O . SER A 1 151 ? 21.868 4.851 -30.676 1.00 84.38 151 SER A O 1
ATOM 1199 N N . THR A 1 152 ? 19.935 5.812 -30.068 1.00 88.69 152 THR A N 1
ATOM 1200 C CA . THR A 1 152 ? 20.408 6.367 -28.802 1.00 88.69 152 THR A CA 1
ATOM 1201 C C . THR A 1 152 ? 19.477 5.951 -27.654 1.00 88.69 152 THR A C 1
ATOM 1203 O O . THR A 1 152 ? 18.273 6.206 -27.710 1.00 88.69 152 THR A O 1
ATOM 1206 N N . PRO A 1 153 ? 20.002 5.367 -26.557 1.00 90.12 153 PRO A N 1
ATOM 1207 C CA . PRO A 1 153 ? 19.194 4.941 -25.409 1.00 90.12 153 PRO A CA 1
ATOM 1208 C C . PRO A 1 153 ? 18.768 6.112 -24.501 1.00 90.12 153 PRO A C 1
ATOM 1210 O O . PRO A 1 153 ? 18.448 5.910 -23.332 1.00 90.12 153 PRO A O 1
ATOM 1213 N N . THR A 1 154 ? 18.774 7.348 -25.008 1.00 91.44 154 THR A N 1
ATOM 1214 C CA . THR A 1 154 ? 18.512 8.567 -24.225 1.00 91.44 154 THR A CA 1
ATOM 1215 C C . THR A 1 154 ? 17.076 8.626 -23.716 1.00 91.44 154 THR A C 1
ATOM 1217 O O . THR A 1 154 ? 16.846 9.007 -22.575 1.00 91.44 154 THR A O 1
ATOM 1220 N N . ALA A 1 155 ? 16.097 8.212 -24.523 1.00 88.06 155 ALA A N 1
ATOM 1221 C CA . ALA A 1 155 ? 14.698 8.193 -24.101 1.00 88.06 155 ALA A CA 1
ATOM 1222 C C . ALA A 1 155 ? 14.458 7.175 -22.972 1.00 88.06 155 ALA A C 1
ATOM 1224 O O . ALA A 1 155 ? 13.837 7.505 -21.962 1.00 88.06 155 ALA A O 1
ATOM 1225 N N . ALA A 1 156 ? 14.997 5.958 -23.105 1.00 89.94 156 ALA A N 1
ATOM 1226 C CA . ALA A 1 156 ? 14.865 4.911 -22.092 1.00 89.94 156 ALA A CA 1
ATOM 1227 C C . ALA A 1 156 ? 15.584 5.278 -20.785 1.00 89.94 156 ALA A C 1
ATOM 1229 O O . ALA A 1 156 ? 15.039 5.064 -19.697 1.00 89.94 156 ALA A O 1
ATOM 1230 N N . SER A 1 157 ? 16.775 5.881 -20.879 1.00 92.50 157 SER A N 1
ATOM 1231 C CA . SER A 1 157 ? 17.513 6.338 -19.704 1.00 92.50 157 SER A CA 1
ATOM 1232 C C . SER A 1 157 ? 16.792 7.480 -18.992 1.00 92.50 157 SER A C 1
ATOM 1234 O O . SER A 1 157 ? 16.634 7.408 -17.778 1.00 92.50 157 SER A O 1
ATOM 1236 N N . LEU A 1 158 ? 16.262 8.470 -19.720 1.00 93.75 158 LEU A N 1
ATOM 1237 C CA . LEU A 1 158 ? 15.480 9.566 -19.138 1.00 93.75 158 LEU A CA 1
ATOM 1238 C C . LEU A 1 158 ? 14.237 9.055 -18.406 1.00 93.75 158 LEU A C 1
ATOM 1240 O O . LEU A 1 158 ? 14.017 9.433 -17.257 1.00 93.75 158 LEU A O 1
ATOM 1244 N N . VAL A 1 159 ? 13.463 8.157 -19.026 1.00 90.62 159 VAL A N 1
ATOM 1245 C CA . VAL A 1 159 ? 12.297 7.537 -18.374 1.00 90.62 159 VAL A CA 1
ATOM 1246 C C . VAL A 1 159 ? 12.727 6.794 -17.110 1.00 90.62 159 VAL A C 1
ATOM 1248 O O . VAL A 1 159 ? 12.129 6.992 -16.055 1.00 90.62 159 VAL A O 1
ATOM 1251 N N . THR A 1 160 ? 13.802 6.006 -17.176 1.00 93.69 160 THR A N 1
ATOM 1252 C CA . THR A 1 160 ? 14.330 5.270 -16.016 1.00 93.69 160 THR A CA 1
ATOM 1253 C C . THR A 1 160 ? 14.784 6.213 -14.901 1.00 93.69 160 THR A C 1
ATOM 1255 O O . THR A 1 160 ? 14.476 5.966 -13.739 1.00 93.69 160 THR A O 1
ATOM 1258 N N . CYS A 1 161 ? 15.456 7.319 -15.227 1.00 95.19 161 CYS A N 1
ATOM 1259 C CA . CYS A 1 161 ? 15.859 8.334 -14.256 1.00 95.19 161 CYS A CA 1
ATOM 1260 C C . CYS A 1 161 ? 14.644 8.996 -13.596 1.00 95.19 161 CYS A C 1
ATOM 1262 O O . CYS A 1 161 ? 14.598 9.094 -12.371 1.00 95.19 161 CYS A O 1
ATOM 1264 N N . CYS A 1 162 ? 13.638 9.401 -14.376 1.00 93.62 162 CYS A N 1
ATOM 1265 C CA . CYS A 1 162 ? 12.404 9.978 -13.843 1.00 93.62 162 CYS A CA 1
ATOM 1266 C C . CYS A 1 162 ? 11.671 8.998 -12.914 1.00 93.62 162 CYS A C 1
ATOM 1268 O O . CYS A 1 162 ? 11.281 9.383 -11.811 1.00 93.62 162 CYS A O 1
ATOM 1270 N N . MET A 1 163 ? 11.533 7.731 -13.320 1.00 92.62 163 MET A N 1
ATOM 1271 C CA . MET A 1 163 ? 10.915 6.690 -12.490 1.00 92.62 163 MET A CA 1
ATOM 1272 C C . MET A 1 163 ? 11.751 6.387 -11.239 1.00 92.62 163 MET A C 1
ATOM 1274 O O . MET A 1 163 ? 11.191 6.213 -10.162 1.00 92.62 163 MET A O 1
ATOM 1278 N N . GLY A 1 164 ? 13.081 6.383 -11.345 1.00 91.94 164 GLY A N 1
ATOM 1279 C CA . GLY A 1 164 ? 13.991 6.179 -10.217 1.00 91.94 164 GLY A CA 1
ATOM 1280 C C . GLY A 1 164 ? 13.894 7.288 -9.170 1.00 91.94 164 GLY A C 1
ATOM 1281 O O . GLY A 1 164 ? 13.835 7.000 -7.977 1.00 91.94 164 GLY A O 1
ATOM 1282 N N . ILE A 1 165 ? 13.798 8.552 -9.597 1.00 94.94 165 ILE A N 1
ATOM 1283 C CA . ILE A 1 165 ? 13.585 9.693 -8.692 1.00 94.94 165 ILE A CA 1
ATOM 1284 C C . ILE A 1 165 ? 12.215 9.586 -8.009 1.00 94.94 165 ILE A C 1
ATOM 1286 O O . ILE A 1 165 ? 12.127 9.752 -6.792 1.00 94.94 165 ILE A O 1
ATOM 1290 N N . ALA A 1 166 ? 11.158 9.268 -8.764 1.00 90.50 166 ALA A N 1
ATOM 1291 C CA . ALA A 1 166 ? 9.817 9.077 -8.212 1.00 90.50 166 ALA A CA 1
ATOM 1292 C C . ALA A 1 166 ? 9.773 7.929 -7.188 1.00 90.50 166 ALA A C 1
ATOM 1294 O O . ALA A 1 166 ? 9.195 8.083 -6.112 1.00 90.50 166 ALA A O 1
ATOM 1295 N N . LEU A 1 167 ? 10.443 6.813 -7.484 1.00 91.50 167 LEU A N 1
ATOM 1296 C CA . LEU A 1 167 ? 10.577 5.668 -6.587 1.00 91.50 167 LEU A CA 1
ATOM 1297 C C . LEU A 1 167 ? 11.354 6.039 -5.322 1.00 91.50 167 LEU A C 1
ATOM 1299 O O . LEU A 1 167 ? 10.909 5.721 -4.224 1.00 91.50 167 LEU A O 1
ATOM 1303 N N . MET A 1 168 ? 12.466 6.764 -5.446 1.00 92.81 168 MET A N 1
ATOM 1304 C CA . MET A 1 168 ? 13.225 7.230 -4.286 1.00 92.81 168 MET A CA 1
ATOM 1305 C C . MET A 1 168 ? 12.407 8.164 -3.394 1.00 92.81 168 MET A C 1
ATOM 1307 O O . MET A 1 168 ? 12.447 8.034 -2.170 1.00 92.81 168 MET A O 1
ATOM 1311 N N . TRP A 1 169 ? 11.636 9.075 -3.987 1.00 94.25 169 TRP A N 1
ATOM 1312 C CA . TRP A 1 169 ? 10.741 9.960 -3.244 1.00 94.25 169 TRP A CA 1
ATOM 1313 C C . TRP A 1 169 ? 9.618 9.189 -2.541 1.00 94.25 169 TRP A C 1
ATOM 1315 O O . TRP A 1 169 ? 9.290 9.466 -1.382 1.00 94.25 169 TRP A O 1
ATOM 1325 N N . ASN A 1 170 ? 9.045 8.196 -3.223 1.00 88.69 170 ASN A N 1
ATOM 1326 C CA . ASN A 1 170 ? 8.031 7.315 -2.663 1.00 88.69 170 ASN A CA 1
ATOM 1327 C C . ASN A 1 170 ? 8.598 6.519 -1.474 1.00 88.69 170 ASN A C 1
ATOM 1329 O O . ASN A 1 170 ? 8.048 6.606 -0.378 1.00 88.69 170 ASN A O 1
ATOM 1333 N N . LEU A 1 171 ? 9.749 5.857 -1.632 1.00 89.38 171 LEU A N 1
ATOM 1334 C CA . LEU A 1 171 ? 10.431 5.142 -0.549 1.00 89.38 171 LEU A CA 1
ATOM 1335 C C . LEU A 1 171 ? 10.793 6.060 0.618 1.00 89.38 171 LEU A C 1
ATOM 1337 O O . LEU A 1 171 ? 10.599 5.680 1.768 1.00 89.38 171 LEU A O 1
ATOM 1341 N N . TYR A 1 172 ? 11.277 7.275 0.348 1.00 93.19 172 TYR A N 1
ATOM 1342 C CA . TYR A 1 172 ? 11.564 8.259 1.392 1.00 93.19 172 TYR A CA 1
ATOM 1343 C C . TYR A 1 172 ? 10.305 8.613 2.190 1.00 93.19 172 TYR A C 1
ATOM 1345 O O . TYR A 1 172 ? 10.326 8.619 3.422 1.00 93.19 172 TYR A O 1
ATOM 1353 N N . THR A 1 173 ? 9.193 8.853 1.493 1.00 88.75 173 THR A N 1
ATOM 1354 C CA . THR A 1 173 ? 7.893 9.137 2.108 1.00 88.75 173 THR A CA 1
ATOM 1355 C C . THR A 1 173 ? 7.435 7.945 2.950 1.00 88.75 173 THR A C 1
ATOM 1357 O O . THR A 1 173 ? 7.137 8.113 4.130 1.00 88.75 173 THR A O 1
ATOM 1360 N N . HIS A 1 174 ? 7.470 6.725 2.415 1.00 86.75 174 HIS A N 1
ATOM 1361 C CA . HIS A 1 174 ? 7.075 5.532 3.166 1.00 86.75 174 HIS A CA 1
ATOM 1362 C C . HIS A 1 174 ? 8.010 5.213 4.331 1.00 86.75 174 HIS A C 1
ATOM 1364 O O . HIS A 1 174 ? 7.539 4.781 5.372 1.00 86.75 174 HIS A O 1
ATOM 1370 N N . TYR A 1 175 ? 9.312 5.463 4.223 1.00 88.69 175 TYR A N 1
ATOM 1371 C CA . TYR A 1 175 ? 10.236 5.247 5.334 1.00 88.69 175 TYR A CA 1
ATOM 1372 C C . TYR A 1 175 ? 10.039 6.280 6.448 1.00 88.69 175 TYR A C 1
ATOM 1374 O O . TYR A 1 175 ? 10.069 5.935 7.630 1.00 88.69 175 TYR A O 1
ATOM 1382 N N . LYS A 1 176 ? 9.802 7.544 6.075 1.00 91.19 176 LYS A N 1
ATOM 1383 C CA . LYS A 1 176 ? 9.544 8.629 7.025 1.00 91.19 176 LYS A CA 1
ATOM 1384 C C . LYS A 1 176 ? 8.211 8.431 7.741 1.00 91.19 176 LYS A C 1
ATOM 1386 O O . LYS A 1 176 ? 8.184 8.458 8.962 1.00 91.19 176 LYS A O 1
ATOM 1391 N N . TRP A 1 177 ? 7.125 8.225 6.997 1.00 88.00 177 TRP A N 1
ATOM 1392 C CA . TRP A 1 177 ? 5.770 8.130 7.551 1.00 88.00 177 TRP A CA 1
ATOM 1393 C C . TRP A 1 177 ? 5.409 6.728 8.033 1.00 88.00 177 TRP A C 1
ATOM 1395 O O . TRP A 1 177 ? 4.674 6.585 9.003 1.00 88.00 177 TRP A O 1
ATOM 1405 N N . GLY A 1 178 ? 5.966 5.690 7.413 1.00 83.38 178 GLY A N 1
ATOM 1406 C CA . GLY A 1 178 ? 5.703 4.302 7.779 1.00 83.38 178 GLY A CA 1
ATOM 1407 C C . GLY A 1 178 ? 6.186 3.962 9.182 1.00 83.38 178 GLY A C 1
ATOM 1408 O O . GLY A 1 178 ? 5.538 3.174 9.854 1.00 83.38 178 GLY A O 1
ATOM 1409 N N . LYS A 1 179 ? 7.258 4.597 9.676 1.00 83.06 179 LYS A N 1
ATOM 1410 C CA . LYS A 1 179 ? 7.663 4.431 11.079 1.00 83.06 179 LYS A CA 1
ATOM 1411 C C . LYS A 1 179 ? 6.613 4.961 12.049 1.00 83.06 179 LYS A C 1
ATOM 1413 O O . LYS A 1 179 ? 6.303 4.264 13.002 1.00 83.06 179 LYS A O 1
ATOM 1418 N N . TYR A 1 180 ? 6.037 6.133 11.781 1.00 81.88 180 TYR A N 1
ATOM 1419 C CA . TYR A 1 180 ? 4.992 6.698 12.640 1.00 81.88 180 TYR A CA 1
ATOM 1420 C C . TYR A 1 180 ? 3.706 5.873 12.592 1.00 81.88 180 TYR A C 1
ATOM 1422 O O . TYR A 1 180 ? 3.100 5.648 13.626 1.00 81.88 180 TYR A O 1
ATOM 1430 N N . LEU A 1 181 ? 3.340 5.359 11.415 1.00 75.31 181 LEU A N 1
ATOM 1431 C CA . LEU A 1 181 ? 2.152 4.514 11.258 1.00 75.31 181 LEU A CA 1
ATOM 1432 C C . LEU A 1 181 ? 2.302 3.121 11.889 1.00 75.31 181 LEU A C 1
ATOM 1434 O O . LEU A 1 181 ? 1.299 2.483 12.170 1.00 75.31 181 LEU A O 1
ATOM 1438 N N . LEU A 1 182 ? 3.533 2.629 12.074 1.00 74.44 182 LEU A N 1
ATOM 1439 C CA . LEU A 1 182 ? 3.801 1.283 12.598 1.00 74.44 182 LEU A CA 1
ATOM 1440 C C . LEU A 1 182 ? 4.279 1.268 14.057 1.00 74.44 182 LEU A C 1
ATOM 1442 O O . LEU A 1 182 ? 4.273 0.210 14.679 1.00 74.44 182 LEU A O 1
ATOM 1446 N N . GLN A 1 183 ? 4.742 2.398 14.605 1.00 72.31 183 GLN A N 1
ATOM 1447 C CA . GLN A 1 183 ? 5.229 2.466 15.988 1.00 72.31 183 GLN A CA 1
ATOM 1448 C C . GLN A 1 183 ? 4.109 2.463 17.031 1.00 72.31 183 GLN A C 1
ATOM 1450 O O . GLN A 1 183 ? 4.354 1.971 18.134 1.00 72.31 183 GLN A O 1
ATOM 1455 N N . ASP A 1 184 ? 2.907 2.937 16.691 1.00 62.25 184 ASP A N 1
ATOM 1456 C CA . ASP A 1 184 ? 1.762 2.880 17.609 1.00 62.25 184 ASP A CA 1
ATOM 1457 C C . ASP A 1 184 ? 1.402 1.424 17.971 1.00 62.25 184 ASP A C 1
ATOM 1459 O O . ASP A 1 184 ? 1.054 1.150 19.118 1.00 62.25 184 ASP A O 1
ATOM 1463 N N . GLU A 1 185 ? 1.645 0.459 17.071 1.00 61.16 185 GLU A N 1
ATOM 1464 C CA . GLU A 1 185 ? 1.325 -0.957 17.307 1.00 61.16 185 GLU A CA 1
ATOM 1465 C C . GLU A 1 185 ? 2.146 -1.583 18.445 1.00 61.16 185 GLU A C 1
ATOM 1467 O O . GLU A 1 185 ? 1.613 -2.315 19.277 1.00 61.16 185 GLU A O 1
ATOM 1472 N N . ALA A 1 186 ? 3.446 -1.281 18.524 1.00 63.53 186 ALA A N 1
ATOM 1473 C CA . ALA A 1 186 ? 4.310 -1.851 19.560 1.00 63.53 186 ALA A CA 1
ATOM 1474 C C . ALA A 1 186 ? 4.061 -1.203 20.930 1.00 63.53 186 ALA A C 1
ATOM 1476 O O . ALA A 1 186 ? 4.093 -1.884 21.956 1.00 63.53 186 ALA A O 1
ATOM 1477 N N . ALA A 1 187 ? 3.794 0.107 20.948 1.00 64.00 187 ALA A N 1
ATOM 1478 C CA . ALA A 1 187 ? 3.564 0.854 22.177 1.00 64.00 187 ALA A CA 1
ATOM 1479 C C . ALA A 1 187 ? 2.196 0.539 22.801 1.00 64.00 187 ALA A C 1
ATOM 1481 O O . ALA A 1 187 ? 2.117 0.390 24.021 1.00 64.00 187 ALA A O 1
ATOM 1482 N N . GLU A 1 188 ? 1.135 0.382 22.002 1.00 62.09 188 GLU A N 1
ATOM 1483 C CA . GLU A 1 188 ? -0.180 -0.019 22.516 1.00 62.09 188 GLU A CA 1
ATOM 1484 C C . GLU A 1 188 ? -0.208 -1.471 22.988 1.00 62.09 188 GLU A C 1
ATOM 1486 O O . GLU A 1 188 ? -0.863 -1.778 23.984 1.00 62.09 188 GLU A O 1
ATOM 1491 N N . GLN A 1 189 ? 0.531 -2.370 22.337 1.00 63.34 189 GLN A N 1
ATOM 1492 C CA . GLN A 1 189 ? 0.587 -3.770 22.750 1.00 63.34 189 GLN A CA 1
ATOM 1493 C C . GLN A 1 189 ? 1.354 -3.944 24.073 1.00 63.34 189 GLN A C 1
ATOM 1495 O O . GLN A 1 189 ? 0.896 -4.675 24.958 1.00 63.34 189 GLN A O 1
ATOM 1500 N N . ASP A 1 190 ? 2.446 -3.198 24.266 1.00 63.19 190 ASP A N 1
ATOM 1501 C CA . ASP A 1 190 ? 3.152 -3.116 25.552 1.00 63.19 190 ASP A CA 1
ATOM 1502 C C . ASP A 1 190 ? 2.342 -2.369 26.620 1.00 63.19 190 ASP A C 1
ATOM 1504 O O . ASP A 1 190 ? 2.361 -2.754 27.794 1.00 63.19 190 ASP A O 1
ATOM 1508 N N . ALA A 1 191 ? 1.588 -1.331 26.245 1.00 58.50 191 ALA A N 1
ATOM 1509 C CA . ALA A 1 191 ? 0.652 -0.679 27.154 1.00 58.50 191 ALA A CA 1
ATOM 1510 C C . ALA A 1 191 ? -0.443 -1.661 27.586 1.00 58.50 191 ALA A C 1
ATOM 1512 O O . ALA A 1 191 ? -0.695 -1.777 28.778 1.00 58.50 191 ALA A O 1
ATOM 1513 N N . GLY A 1 192 ? -1.017 -2.445 26.670 1.00 56.97 192 GLY A N 1
ATOM 1514 C CA . GLY A 1 192 ? -1.974 -3.515 26.967 1.00 56.97 192 GLY A CA 1
ATOM 1515 C C . GLY A 1 192 ? -1.424 -4.555 27.948 1.00 56.97 192 GLY A C 1
ATOM 1516 O O . GLY A 1 192 ? -2.122 -4.955 28.880 1.00 56.97 192 GLY A O 1
ATOM 1517 N N . LEU A 1 193 ? -0.149 -4.928 27.806 1.00 56.03 193 LEU A N 1
ATOM 1518 C CA . LEU A 1 193 ? 0.564 -5.829 28.722 1.00 56.03 193 LEU A CA 1
ATOM 1519 C C . LEU A 1 193 ? 0.884 -5.193 30.085 1.00 56.03 193 LEU A C 1
ATOM 1521 O O . LEU A 1 193 ? 0.815 -5.865 31.118 1.00 56.03 193 LEU A O 1
ATOM 1525 N N . ARG A 1 194 ? 1.191 -3.895 30.134 1.00 48.22 194 ARG A N 1
ATOM 1526 C CA . ARG A 1 194 ? 1.358 -3.158 31.400 1.00 48.22 194 ARG A CA 1
ATOM 1527 C C . ARG A 1 194 ? 0.029 -2.883 32.101 1.00 48.22 194 ARG A C 1
ATOM 1529 O O . ARG A 1 194 ? -0.019 -2.856 33.326 1.00 48.22 194 ARG A O 1
ATOM 1536 N N . LEU A 1 195 ? -1.056 -2.765 31.343 1.00 44.88 195 LEU A N 1
ATOM 1537 C CA . LEU A 1 195 ? -2.427 -2.604 31.828 1.00 44.88 195 LEU A CA 1
ATOM 1538 C C . LEU A 1 195 ? -3.002 -3.889 32.452 1.00 44.88 195 LEU A C 1
ATOM 1540 O O . LEU A 1 195 ? -3.964 -3.815 33.212 1.00 44.88 195 LEU A O 1
ATOM 1544 N N . THR A 1 196 ? -2.394 -5.057 32.214 1.00 46.97 196 THR A N 1
ATOM 1545 C CA . THR A 1 196 ? -2.686 -6.287 32.977 1.00 46.97 196 THR A CA 1
ATOM 1546 C C . THR A 1 196 ? -2.181 -6.256 34.423 1.00 46.97 196 THR A C 1
ATOM 1548 O O . THR A 1 196 ? -2.503 -7.156 35.201 1.00 46.97 196 THR A O 1
ATOM 1551 N N . GLN A 1 197 ? -1.417 -5.235 34.819 1.00 45.53 197 GLN A N 1
ATOM 1552 C CA . GLN A 1 197 ? -1.025 -5.024 36.208 1.00 45.53 197 GLN A CA 1
ATOM 1553 C C . GLN A 1 197 ? -2.126 -4.208 36.910 1.00 45.53 197 GLN A C 1
ATOM 1555 O O . GLN A 1 197 ? -2.338 -3.063 36.525 1.00 45.53 197 GLN A O 1
ATOM 1560 N N . PRO A 1 198 ? -2.860 -4.756 37.900 1.00 42.50 198 PRO A N 1
ATOM 1561 C CA . PRO A 1 198 ? -4.024 -4.085 38.479 1.00 42.50 198 PRO A CA 1
ATOM 1562 C C . PRO A 1 198 ? -3.594 -2.870 39.319 1.00 42.50 198 PRO A C 1
ATOM 1564 O O . PRO A 1 198 ? -2.982 -3.069 40.373 1.00 42.50 198 PRO A O 1
ATOM 1567 N N . PRO A 1 199 ? -3.924 -1.619 38.934 1.00 48.56 199 PRO A N 1
ATOM 1568 C CA . PRO A 1 199 ? -3.635 -0.460 39.757 1.00 48.56 199 PRO A CA 1
ATOM 1569 C C . PRO A 1 199 ? -4.823 -0.172 40.673 1.00 48.56 199 PRO A C 1
ATOM 1571 O O . PRO A 1 199 ? -5.991 -0.113 40.281 1.00 48.56 199 PRO A O 1
ATOM 1574 N N . VAL A 1 200 ? -4.487 0.004 41.939 1.00 52.66 200 VAL A N 1
ATOM 1575 C CA . VAL A 1 200 ? -5.355 0.458 43.015 1.00 52.66 200 VAL A CA 1
ATOM 1576 C C . VAL A 1 200 ? -5.741 1.928 42.808 1.00 52.66 200 VAL A C 1
ATOM 1578 O O . VAL A 1 200 ? -4.972 2.828 43.112 1.00 52.66 200 VAL A O 1
ATOM 1581 N N . GLY A 1 201 ? -6.973 2.145 42.345 1.00 54.97 201 GLY A N 1
ATOM 1582 C CA . GLY A 1 201 ? -7.875 3.179 42.859 1.00 54.97 201 GLY A CA 1
ATOM 1583 C C . GLY A 1 201 ? -7.654 4.634 42.438 1.00 54.97 201 GLY A C 1
ATOM 1584 O O . GLY A 1 201 ? -7.153 5.416 43.235 1.00 54.97 201 GLY A O 1
ATOM 1585 N N . LEU A 1 202 ? -8.239 5.039 41.304 1.00 53.31 202 LEU A N 1
ATOM 1586 C CA . LEU A 1 202 ? -8.777 6.391 41.088 1.00 53.31 202 LEU A CA 1
ATOM 1587 C C . LEU A 1 202 ? -10.121 6.330 40.314 1.00 53.31 202 LEU A C 1
ATOM 1589 O O . LEU A 1 202 ? -10.331 5.438 39.491 1.00 53.31 202 LEU A O 1
ATOM 1593 N N . PRO A 1 203 ? -11.059 7.267 40.562 1.00 49.91 203 PRO A N 1
ATOM 1594 C CA . PRO A 1 203 ? -12.426 7.247 40.020 1.00 49.91 203 PRO A CA 1
ATOM 1595 C C . PRO A 1 203 ? -12.537 7.511 38.504 1.00 49.91 203 PRO A C 1
ATOM 1597 O O . PRO A 1 203 ? -13.633 7.417 37.959 1.00 49.91 203 PRO A O 1
ATOM 1600 N N . PHE A 1 204 ? -11.426 7.798 37.817 1.00 51.09 204 PHE A N 1
ATOM 1601 C CA . PHE A 1 204 ? -11.378 8.049 36.370 1.00 51.09 204 PHE A CA 1
ATOM 1602 C C . PHE A 1 204 ? -10.649 6.949 35.566 1.00 51.09 204 PHE A C 1
ATOM 1604 O O . PHE A 1 204 ? -10.420 7.127 34.375 1.00 51.09 204 PHE A O 1
ATOM 1611 N N . ASP A 1 205 ? -10.347 5.793 36.167 1.00 58.41 205 ASP A N 1
ATOM 1612 C CA . ASP A 1 205 ? -9.699 4.639 35.506 1.00 58.41 205 ASP A CA 1
ATOM 1613 C C . ASP A 1 205 ? -10.679 3.779 34.672 1.00 58.41 205 ASP A C 1
ATOM 1615 O O . ASP A 1 205 ? -10.750 2.552 34.798 1.00 58.41 205 ASP A O 1
ATOM 1619 N N . TRP A 1 206 ? -11.498 4.412 33.830 1.00 54.00 206 TRP A N 1
ATOM 1620 C CA . TRP A 1 206 ? -12.507 3.727 33.003 1.00 54.00 206 TRP A CA 1
ATOM 1621 C C . TRP A 1 206 ? -11.919 3.006 31.778 1.00 54.00 206 TRP A C 1
ATOM 1623 O O . TRP A 1 206 ? -12.588 2.152 31.203 1.00 54.00 206 TRP A O 1
ATOM 1633 N N . TYR A 1 207 ? -10.679 3.315 31.390 1.00 52.19 207 TYR A N 1
ATOM 1634 C CA . TYR A 1 207 ? -9.994 2.723 30.232 1.00 52.19 207 TYR A CA 1
ATOM 1635 C C . TYR A 1 207 ? -9.178 1.461 30.566 1.00 52.19 207 TYR A C 1
ATOM 1637 O O . TYR A 1 207 ? -8.655 0.814 29.662 1.00 52.19 207 TYR A O 1
ATOM 1645 N N . LEU A 1 208 ? -9.060 1.084 31.844 1.00 47.25 208 LEU A N 1
ATOM 1646 C CA . LEU A 1 208 ? -8.299 -0.100 32.250 1.00 47.25 208 LEU A CA 1
ATOM 1647 C C . LEU A 1 208 ? -9.128 -1.387 32.033 1.00 47.25 208 LEU A C 1
ATOM 1649 O O . LEU A 1 208 ? -10.240 -1.478 32.568 1.00 47.25 208 LEU A O 1
ATOM 1653 N N . PRO A 1 209 ? -8.612 -2.407 31.315 1.00 43.81 209 PRO A N 1
ATOM 1654 C CA . PRO A 1 209 ? -9.268 -3.707 31.180 1.00 43.81 209 PRO A CA 1
ATOM 1655 C C . PRO A 1 209 ? -9.525 -4.354 32.549 1.00 43.81 209 PRO A C 1
ATOM 1657 O O . PRO A 1 209 ? -8.727 -4.232 33.478 1.00 43.81 209 PRO A O 1
ATOM 1660 N N . GLN A 1 210 ? -10.649 -5.059 32.697 1.00 45.47 210 GLN A N 1
ATOM 1661 C CA . GLN A 1 210 ? -11.005 -5.719 33.955 1.00 45.47 210 GLN A CA 1
ATOM 1662 C C . GLN A 1 210 ? -10.037 -6.872 34.268 1.00 45.47 210 GLN A C 1
ATOM 1664 O O . GLN A 1 210 ? -10.174 -7.970 33.739 1.00 45.47 210 GLN A O 1
ATOM 1669 N N . VAL A 1 211 ? -9.105 -6.658 35.198 1.00 49.34 211 VAL A N 1
ATOM 1670 C CA . VAL A 1 211 ? -8.152 -7.687 35.670 1.00 49.34 211 VAL A CA 1
ATOM 1671 C C . VAL A 1 211 ? -8.824 -8.770 36.554 1.00 49.34 211 VAL A C 1
ATOM 1673 O O . VAL A 1 211 ? -8.174 -9.703 37.007 1.00 49.34 211 VAL A O 1
ATOM 1676 N N . GLY A 1 212 ? -10.138 -8.700 36.803 1.00 49.19 212 GLY A N 1
ATOM 1677 C CA . GLY A 1 212 ? -10.793 -9.484 37.863 1.00 49.19 212 GLY A CA 1
ATOM 1678 C C . GLY A 1 212 ? -11.920 -10.439 37.466 1.00 49.19 212 GLY A C 1
ATOM 1679 O O . GLY A 1 212 ? -12.474 -11.065 38.363 1.00 49.19 212 GLY A O 1
ATOM 1680 N N . MET A 1 213 ? -12.295 -10.556 36.187 1.00 43.72 213 MET A N 1
ATOM 1681 C CA . MET A 1 213 ? -13.476 -11.343 35.775 1.00 43.72 213 MET A CA 1
ATOM 1682 C C . MET A 1 213 ? -13.134 -12.629 35.005 1.00 43.72 213 MET A C 1
ATOM 1684 O O . MET A 1 213 ? -13.942 -13.137 34.235 1.00 43.72 213 MET A O 1
ATOM 1688 N N . LEU A 1 214 ? -11.934 -13.175 35.220 1.00 46.28 214 LEU A N 1
ATOM 1689 C CA . LEU A 1 214 ? -11.673 -14.584 34.939 1.00 46.28 214 LEU A CA 1
ATOM 1690 C C . LEU A 1 214 ? -12.324 -15.397 36.061 1.00 46.28 214 LEU A C 1
ATOM 1692 O O . LEU A 1 214 ? -11.932 -15.311 37.224 1.00 46.28 214 LEU A O 1
ATOM 1696 N N . ASP A 1 215 ? -13.366 -16.131 35.692 1.00 44.56 215 ASP A N 1
ATOM 1697 C CA . ASP A 1 215 ? -14.205 -16.926 36.574 1.00 44.56 215 ASP A CA 1
ATOM 1698 C C . ASP A 1 215 ? -13.406 -17.750 37.604 1.00 44.56 215 ASP A C 1
ATOM 1700 O O . ASP A 1 215 ? -12.550 -18.591 37.302 1.00 44.56 215 ASP A O 1
ATOM 1704 N N . VAL A 1 216 ? -13.779 -17.549 38.867 1.00 50.34 216 VAL A N 1
ATOM 1705 C CA . VAL A 1 216 ? -13.233 -18.180 40.076 1.00 50.34 216 VAL A CA 1
ATOM 1706 C C . VAL A 1 216 ? -13.437 -19.716 40.204 1.00 50.34 216 VAL A C 1
ATOM 1708 O O . VAL A 1 216 ? -12.921 -20.280 41.172 1.00 50.34 216 VAL A O 1
ATOM 1711 N N . PRO A 1 217 ? -14.031 -20.500 39.273 1.00 45.53 217 PRO A N 1
ATOM 1712 C CA . PRO A 1 217 ? -13.887 -21.958 39.330 1.00 45.53 217 PRO A CA 1
ATOM 1713 C C . PRO A 1 217 ? -12.554 -22.480 38.762 1.00 45.53 217 PRO A C 1
ATOM 1715 O O . PRO A 1 217 ? -12.064 -23.510 39.229 1.00 45.53 217 PRO A O 1
ATOM 1718 N N . LEU A 1 218 ? -11.929 -21.806 37.784 1.00 47.94 218 LEU A N 1
ATOM 1719 C CA . LEU A 1 218 ? -10.801 -22.392 37.031 1.00 47.94 218 LEU A CA 1
ATOM 1720 C C . LEU A 1 218 ? -9.425 -22.070 37.637 1.00 47.94 218 LEU A C 1
ATOM 1722 O O . LEU A 1 218 ? -8.502 -22.885 37.571 1.00 47.94 218 LEU A O 1
ATOM 1726 N N . GLN A 1 219 ? -9.301 -20.949 38.351 1.00 44.38 219 GLN A N 1
ATOM 1727 C CA . GLN A 1 219 ? -8.064 -20.595 39.054 1.00 44.38 219 GLN A CA 1
ATOM 1728 C C . GLN A 1 219 ? -7.859 -21.406 40.344 1.00 44.38 219 GLN A C 1
ATOM 1730 O O . GLN A 1 219 ? -6.718 -21.700 40.707 1.00 44.38 219 GLN A O 1
ATOM 1735 N N . ARG A 1 220 ? -8.942 -21.880 40.985 1.00 46.53 220 ARG A N 1
ATOM 1736 C CA . ARG A 1 220 ? -8.860 -22.886 42.063 1.00 46.53 220 ARG A CA 1
ATOM 1737 C C . ARG A 1 220 ? -8.356 -24.236 41.551 1.00 46.53 220 ARG A C 1
ATOM 1739 O O . ARG A 1 220 ? -7.597 -24.888 42.255 1.00 46.53 220 ARG A O 1
ATOM 1746 N N . SER A 1 221 ? -8.705 -24.624 40.323 1.00 51.25 221 SER A N 1
ATOM 1747 C CA . SER A 1 221 ? -8.194 -25.850 39.693 1.00 51.25 221 SER A CA 1
ATOM 1748 C C . SER A 1 221 ? -6.701 -25.744 39.358 1.00 51.25 221 SER A C 1
ATOM 1750 O O . SER A 1 221 ? -5.932 -26.653 39.667 1.00 51.25 221 SER A O 1
ATOM 1752 N N . LEU A 1 222 ? -6.246 -24.619 38.798 1.00 54.84 222 LEU A N 1
ATOM 1753 C CA . LEU A 1 222 ? -4.828 -24.433 38.462 1.00 54.84 222 LEU A CA 1
ATOM 1754 C C . LEU A 1 222 ? -3.933 -24.276 39.700 1.00 54.84 222 LEU A C 1
ATOM 1756 O O . LEU A 1 222 ? -2.850 -24.856 39.739 1.00 54.84 222 LEU A O 1
ATOM 1760 N N . THR A 1 223 ? -4.392 -23.580 40.743 1.00 55.25 223 THR A N 1
ATOM 1761 C CA . THR A 1 223 ? -3.631 -23.448 42.001 1.00 55.25 223 THR A CA 1
ATOM 1762 C C . THR A 1 223 ? -3.644 -24.730 42.837 1.00 55.25 223 THR A C 1
ATOM 1764 O O . THR A 1 223 ? -2.604 -25.085 43.393 1.00 55.25 223 THR A O 1
ATOM 1767 N N . ALA A 1 224 ? -4.746 -25.493 42.853 1.00 56.88 224 ALA A N 1
ATOM 1768 C CA . ALA A 1 224 ? -4.778 -26.823 43.468 1.00 56.88 224 ALA A CA 1
ATOM 1769 C C . ALA A 1 224 ? -3.857 -27.813 42.737 1.00 56.88 224 ALA A C 1
ATOM 1771 O O . ALA A 1 224 ? -3.088 -28.523 43.381 1.00 56.88 224 ALA A O 1
ATOM 1772 N N . ASN A 1 225 ? -3.845 -27.808 41.400 1.00 54.56 225 ASN A N 1
ATOM 1773 C CA . ASN A 1 225 ? -2.951 -28.666 40.620 1.00 54.56 225 ASN A CA 1
ATOM 1774 C C . ASN A 1 225 ? -1.470 -28.278 40.774 1.00 54.56 225 ASN A C 1
ATOM 1776 O O . ASN A 1 225 ? -0.607 -29.157 40.773 1.00 54.56 225 ASN A O 1
ATOM 1780 N N . HIS A 1 226 ? -1.154 -26.992 40.958 1.00 58.44 226 HIS A N 1
ATOM 1781 C CA . HIS A 1 226 ? 0.220 -26.544 41.200 1.00 58.44 226 HIS A CA 1
ATOM 1782 C C . HIS A 1 226 ? 0.701 -26.885 42.624 1.00 58.44 226 HIS A C 1
ATOM 1784 O O . HIS A 1 226 ? 1.818 -27.372 42.798 1.00 58.44 226 HIS A O 1
ATOM 1790 N N . ALA A 1 227 ? -0.161 -26.742 43.638 1.00 58.09 227 ALA A N 1
ATOM 1791 C CA . ALA A 1 227 ? 0.134 -27.169 45.008 1.00 58.09 227 ALA A CA 1
ATOM 1792 C C . ALA A 1 227 ? 0.268 -28.701 45.128 1.00 58.09 227 ALA A C 1
ATOM 1794 O O . ALA A 1 227 ? 1.153 -29.203 45.821 1.00 58.09 227 ALA A O 1
ATOM 1795 N N . GLN A 1 228 ? -0.549 -29.459 44.392 1.00 63.72 228 GLN A N 1
ATOM 1796 C CA . GLN A 1 228 ? -0.496 -30.922 44.370 1.00 63.72 228 GLN A CA 1
ATOM 1797 C C . GLN A 1 228 ? 0.722 -31.455 43.595 1.00 63.72 228 GLN A C 1
ATOM 1799 O O . GLN A 1 228 ? 1.296 -32.473 43.983 1.00 63.72 228 GLN A O 1
ATOM 1804 N N . ARG A 1 229 ? 1.198 -30.741 42.563 1.00 57.31 229 ARG A N 1
ATOM 1805 C CA . ARG A 1 229 ? 2.479 -31.050 41.899 1.00 57.31 229 ARG A CA 1
ATOM 1806 C C . ARG A 1 229 ? 3.687 -30.798 42.800 1.00 57.31 229 ARG A C 1
ATOM 1808 O O . ARG A 1 229 ? 4.594 -31.624 42.807 1.00 57.31 229 ARG A O 1
ATOM 1815 N N . LEU A 1 230 ? 3.682 -29.736 43.605 1.00 59.66 230 LEU A N 1
ATOM 1816 C CA . LEU A 1 230 ? 4.754 -29.474 44.576 1.00 59.66 230 LEU A CA 1
ATOM 1817 C C . LEU A 1 230 ? 4.729 -30.467 45.752 1.00 59.66 230 LEU A C 1
ATOM 1819 O O . LEU A 1 230 ? 5.782 -30.913 46.200 1.00 59.66 230 LEU A O 1
ATOM 1823 N N . SER A 1 231 ? 3.543 -30.906 46.186 1.00 61.09 231 SER A N 1
ATOM 1824 C CA . SER A 1 231 ? 3.401 -31.986 47.175 1.00 61.09 231 SER A CA 1
ATOM 1825 C C . SER A 1 231 ? 3.878 -33.350 46.655 1.00 61.09 231 SER A C 1
ATOM 1827 O O . SER A 1 231 ? 4.385 -34.147 47.443 1.00 61.09 231 SER A O 1
ATOM 1829 N N . ASN A 1 232 ? 3.719 -33.643 45.361 1.00 55.47 232 ASN A N 1
ATOM 1830 C CA . ASN A 1 232 ? 4.189 -34.899 44.765 1.00 55.47 232 ASN A CA 1
ATOM 1831 C C . ASN A 1 232 ? 5.680 -34.867 44.397 1.00 55.47 232 ASN A C 1
ATOM 1833 O O . ASN A 1 232 ? 6.331 -35.909 44.439 1.00 55.47 232 ASN A O 1
ATOM 1837 N N . ALA A 1 233 ? 6.247 -33.690 44.118 1.00 54.41 233 ALA A N 1
ATOM 1838 C CA . ALA A 1 233 ? 7.687 -33.525 43.920 1.00 54.41 233 ALA A CA 1
ATOM 1839 C C . ALA A 1 233 ? 8.504 -33.788 45.203 1.00 54.41 233 ALA A C 1
ATOM 1841 O O . ALA A 1 233 ? 9.669 -34.158 45.120 1.00 54.41 233 ALA A O 1
ATOM 1842 N N . GLY A 1 234 ? 7.889 -33.677 46.387 1.00 51.59 234 GLY A N 1
ATOM 1843 C CA . GLY A 1 234 ? 8.523 -33.989 47.674 1.00 51.59 234 GLY A CA 1
ATOM 1844 C C . GLY A 1 234 ? 8.472 -35.463 48.104 1.00 51.59 234 GLY A C 1
ATOM 1845 O O . GLY A 1 234 ? 8.945 -35.778 49.194 1.00 51.59 234 GLY A O 1
ATOM 1846 N N . ARG A 1 235 ? 7.882 -36.371 47.308 1.00 54.56 235 ARG A N 1
ATOM 1847 C CA . ARG A 1 235 ? 7.662 -37.780 47.708 1.00 54.56 235 ARG A CA 1
ATOM 1848 C C . ARG A 1 235 ? 8.303 -38.837 46.809 1.00 54.56 235 ARG A C 1
ATOM 1850 O O . ARG A 1 235 ? 8.095 -40.025 47.050 1.00 54.56 235 ARG A O 1
ATOM 1857 N N . SER A 1 236 ? 9.102 -38.444 45.819 1.00 50.53 236 SER A N 1
ATOM 1858 C CA . SER A 1 236 ? 9.813 -39.401 44.968 1.00 50.53 236 SER A CA 1
ATOM 1859 C C . SER A 1 236 ? 11.224 -39.675 45.495 1.00 50.53 236 SER A C 1
ATOM 1861 O O . SER A 1 236 ? 12.159 -38.944 45.207 1.00 50.53 236 SER A O 1
ATOM 1863 N N . GLN A 1 237 ? 11.300 -40.743 46.292 1.00 50.81 237 GLN A N 1
ATOM 1864 C CA . GLN A 1 237 ? 12.402 -41.703 46.443 1.00 50.81 237 GLN A CA 1
ATOM 1865 C C . GLN A 1 237 ? 13.839 -41.194 46.653 1.00 50.81 237 GLN A C 1
ATOM 1867 O O . GLN A 1 237 ? 14.531 -40.726 45.755 1.00 50.81 237 GLN A O 1
ATOM 1872 N N . ALA A 1 238 ? 14.302 -41.468 47.874 1.00 43.28 238 ALA A N 1
ATOM 1873 C CA . ALA A 1 238 ? 15.694 -41.652 48.252 1.00 43.28 238 ALA A CA 1
ATOM 1874 C C . ALA A 1 238 ? 16.397 -42.748 47.401 1.00 43.28 238 ALA A C 1
ATOM 1876 O O . ALA A 1 238 ? 15.730 -43.595 46.800 1.00 43.28 238 ALA A O 1
ATOM 1877 N N . PRO A 1 239 ? 17.739 -42.727 47.352 1.00 47.56 239 PRO A N 1
ATOM 1878 C CA . PRO A 1 239 ? 18.551 -43.152 46.218 1.00 47.56 239 PRO A CA 1
ATOM 1879 C C . PRO A 1 239 ? 18.981 -44.620 46.308 1.00 47.56 239 PRO A C 1
ATOM 1881 O O . PRO A 1 239 ? 19.232 -45.139 47.393 1.00 47.56 239 PRO A O 1
ATOM 1884 N N . THR A 1 240 ? 19.156 -45.274 45.158 1.00 47.25 240 THR A N 1
ATOM 1885 C CA . THR A 1 240 ? 20.000 -46.474 45.064 1.00 47.25 240 THR A CA 1
ATOM 1886 C C . THR A 1 240 ? 21.335 -46.067 44.460 1.00 47.25 240 THR A C 1
ATOM 1888 O O . THR A 1 240 ? 21.412 -45.609 43.324 1.00 47.25 240 THR A O 1
ATOM 1891 N N . ILE A 1 241 ? 22.363 -46.188 45.294 1.00 48.03 241 ILE A N 1
ATOM 1892 C CA . ILE A 1 241 ? 23.774 -45.963 45.004 1.00 48.03 241 ILE A CA 1
ATOM 1893 C C . ILE A 1 241 ? 24.226 -47.016 43.987 1.00 48.03 241 ILE A C 1
ATOM 1895 O O . ILE A 1 241 ? 24.178 -48.209 44.281 1.00 48.03 241 ILE A O 1
ATOM 1899 N N . ALA A 1 242 ? 24.697 -46.573 42.824 1.00 41.12 242 ALA A N 1
ATOM 1900 C CA . ALA A 1 242 ? 25.578 -47.359 41.976 1.00 41.12 242 ALA A CA 1
ATOM 1901 C C . ALA A 1 242 ? 26.814 -46.512 41.667 1.00 41.12 242 ALA A C 1
ATOM 1903 O O . ALA A 1 242 ? 26.734 -45.361 41.248 1.00 41.12 242 ALA A O 1
ATOM 1904 N N . HIS A 1 243 ? 27.933 -47.113 42.028 1.00 50.25 243 HIS A N 1
ATOM 1905 C CA . HIS A 1 243 ? 29.293 -46.627 42.029 1.00 50.25 243 HIS A CA 1
ATOM 1906 C C . HIS A 1 243 ? 29.835 -46.768 40.605 1.00 50.25 243 HIS A C 1
ATOM 1908 O O . HIS A 1 243 ? 29.889 -47.892 40.117 1.00 50.25 243 HIS A O 1
ATOM 1914 N N . GLU A 1 244 ? 30.263 -45.689 39.952 1.00 46.62 244 GLU A N 1
ATOM 1915 C CA . GLU A 1 244 ? 31.213 -45.827 38.849 1.00 46.62 244 GLU A CA 1
ATOM 1916 C C . GLU A 1 244 ? 32.141 -44.617 38.773 1.00 46.62 244 GLU A C 1
ATOM 1918 O O . GLU A 1 244 ? 31.736 -43.455 38.769 1.00 46.62 244 GLU A O 1
ATOM 1923 N N . THR A 1 245 ? 33.412 -44.976 38.836 1.00 53.09 245 THR A N 1
ATOM 1924 C CA . THR A 1 245 ? 34.619 -44.172 38.899 1.00 53.09 245 THR A CA 1
ATOM 1925 C C . THR A 1 245 ? 35.185 -44.130 37.485 1.00 53.09 245 THR A C 1
ATOM 1927 O O . THR A 1 245 ? 35.377 -45.203 36.936 1.00 53.09 245 THR A O 1
ATOM 1930 N N . GLU A 1 246 ? 35.468 -42.957 36.920 1.00 45.97 246 GLU A N 1
ATO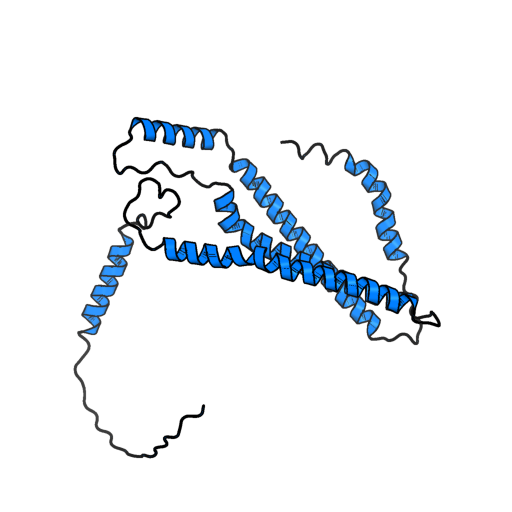M 1931 C CA . GLU A 1 246 ? 36.599 -42.687 36.001 1.00 45.97 246 GLU A CA 1
ATOM 1932 C C . GLU A 1 246 ? 36.439 -41.251 35.476 1.00 45.97 246 GLU A C 1
ATOM 1934 O O . GLU A 1 246 ? 35.408 -40.904 34.913 1.00 45.97 246 GLU A O 1
ATOM 1939 N N . GLU A 1 247 ? 37.234 -40.287 35.932 1.00 48.44 247 GLU A N 1
ATOM 1940 C CA . GLU A 1 247 ? 38.615 -39.957 35.533 1.00 48.44 247 GLU A CA 1
ATOM 1941 C C . GLU A 1 247 ? 38.702 -39.156 34.218 1.00 48.44 247 GLU A C 1
ATOM 1943 O O . GLU A 1 247 ? 38.066 -39.478 33.220 1.00 48.44 247 GLU A O 1
ATOM 1948 N N . ASN A 1 248 ? 39.571 -38.138 34.259 1.00 43.16 248 ASN A N 1
ATOM 1949 C CA . ASN A 1 248 ? 40.049 -37.258 33.183 1.00 43.16 248 ASN A CA 1
ATOM 1950 C C . ASN A 1 248 ? 39.109 -36.098 32.803 1.00 43.16 248 ASN A C 1
ATOM 1952 O O . ASN A 1 248 ? 38.013 -36.299 32.308 1.00 43.16 248 ASN A O 1
ATOM 1956 N N . GLY A 1 249 ? 39.457 -34.822 32.965 1.00 43.88 249 GLY A N 1
ATOM 1957 C CA . GLY A 1 249 ? 40.749 -34.183 33.201 1.00 43.88 249 GLY A CA 1
ATOM 1958 C C . GLY A 1 249 ? 40.883 -32.983 32.254 1.00 43.88 249 GLY A C 1
ATOM 1959 O O . GLY A 1 249 ? 40.533 -33.123 31.089 1.00 43.88 249 GLY A O 1
ATOM 1960 N N . VAL A 1 250 ? 41.472 -31.881 32.757 1.00 50.06 250 VAL A N 1
ATOM 1961 C CA . VAL A 1 250 ? 42.266 -30.892 31.979 1.00 50.06 250 VAL A CA 1
ATOM 1962 C C . VAL A 1 250 ? 41.427 -29.930 31.087 1.00 50.06 250 VAL A C 1
ATOM 1964 O O . VAL A 1 250 ? 40.515 -30.361 30.401 1.00 50.06 250 VAL A O 1
ATOM 1967 N N . ASP A 1 251 ? 41.603 -28.605 31.010 1.00 42.66 251 ASP A N 1
ATOM 1968 C CA . ASP A 1 251 ? 42.587 -27.654 31.544 1.00 42.66 251 ASP A CA 1
ATOM 1969 C C . ASP A 1 251 ? 41.998 -26.228 31.622 1.00 42.66 251 ASP A C 1
ATOM 1971 O O . ASP A 1 251 ? 40.995 -25.901 30.984 1.00 42.66 251 ASP A O 1
ATOM 1975 N N . CYS A 1 252 ? 42.713 -25.388 32.365 1.00 52.81 252 CYS A N 1
ATOM 1976 C CA . CYS A 1 252 ? 42.616 -23.938 32.498 1.00 52.81 252 CYS A CA 1
ATOM 1977 C C . CYS A 1 252 ? 42.912 -23.152 31.207 1.00 52.81 252 CYS A C 1
ATOM 1979 O O . CYS A 1 252 ? 43.680 -23.616 30.370 1.00 52.81 252 CYS A O 1
ATOM 1981 N N . SER A 1 253 ? 42.383 -21.918 31.134 1.00 53.69 253 SER A N 1
ATOM 1982 C CA . SER A 1 253 ? 42.941 -20.659 30.557 1.00 53.69 253 SER A CA 1
ATOM 1983 C C . SER A 1 253 ? 41.746 -19.694 30.408 1.00 53.69 253 SER A C 1
ATOM 1985 O O . SER A 1 253 ? 40.851 -19.971 29.619 1.00 53.69 253 SER A O 1
ATOM 1987 N N . ASP A 1 254 ? 41.491 -18.658 31.210 1.00 57.66 254 ASP A N 1
ATOM 1988 C CA . ASP A 1 254 ? 42.301 -17.518 31.669 1.00 57.66 254 ASP A CA 1
ATOM 1989 C C . ASP A 1 254 ? 43.003 -16.774 30.532 1.00 57.66 254 ASP A C 1
ATOM 1991 O O . ASP A 1 254 ? 44.072 -17.209 30.117 1.00 57.66 254 ASP A O 1
ATOM 1995 N N . THR A 1 255 ? 42.408 -15.683 30.018 1.00 53.84 255 THR A N 1
ATOM 1996 C CA . THR A 1 255 ? 43.131 -14.435 29.682 1.00 53.84 255 THR A CA 1
ATOM 1997 C C . THR A 1 255 ? 42.208 -13.272 29.257 1.00 53.84 255 THR A C 1
ATOM 1999 O O . THR A 1 255 ? 41.517 -13.341 28.245 1.00 53.84 255 THR A O 1
ATOM 2002 N N . THR A 1 256 ? 42.312 -12.183 30.033 1.00 57.34 256 THR A N 1
ATOM 2003 C CA . THR A 1 256 ? 42.502 -10.759 29.649 1.00 57.34 256 THR A CA 1
ATOM 2004 C C . THR A 1 256 ? 41.453 -9.955 28.867 1.00 57.34 256 THR A C 1
ATOM 2006 O O . THR A 1 256 ? 41.208 -10.160 27.682 1.00 57.34 256 THR A O 1
ATOM 2009 N N . ASP A 1 257 ? 40.963 -8.934 29.581 1.00 55.38 257 ASP A N 1
ATOM 2010 C CA . ASP A 1 257 ? 40.959 -7.493 29.268 1.00 55.38 257 ASP A CA 1
ATOM 2011 C C . ASP A 1 257 ? 41.507 -7.025 27.908 1.00 55.38 257 ASP A C 1
ATOM 2013 O O . ASP A 1 257 ? 42.602 -7.398 27.483 1.00 55.38 257 ASP A O 1
ATOM 2017 N N . GLY A 1 258 ? 40.791 -6.063 27.320 1.00 56.59 258 GLY A N 1
ATOM 2018 C CA . GLY A 1 258 ? 41.278 -5.202 26.246 1.00 56.59 258 GLY A CA 1
ATOM 2019 C C . GLY A 1 258 ? 40.324 -4.037 25.963 1.00 56.59 258 GLY A C 1
ATOM 2020 O O . GLY A 1 258 ? 39.326 -4.250 25.282 1.00 56.59 258 GLY A O 1
ATOM 2021 N N . ASP A 1 259 ? 40.676 -2.874 26.531 1.00 54.66 259 ASP A N 1
ATOM 2022 C CA . ASP A 1 259 ? 40.380 -1.460 26.189 1.00 54.66 259 ASP A CA 1
ATOM 2023 C C . ASP A 1 259 ? 38.993 -1.018 25.668 1.00 54.66 259 ASP A C 1
ATOM 2025 O O . ASP A 1 259 ? 38.576 -1.402 24.551 1.00 54.66 259 ASP A O 1
#

pLDDT: mean 70.82, std 17.5, range [33.25, 95.19]

InterPro domains:
  IPR012446 Calcium release-activated calcium channel protein [PF07856] (25-182)
  IPR012446 Calcium release-activated calcium channel protein [PTHR31501] (24-186)
  IPR038350 Orai superfamily [G3DSA:1.20.140.140] (18-191)

Radius of gyration: 32.81 Å; chains: 1; bounding box: 74×57×82 Å